Protein AF-A0A7X9B8W3-F1 (afdb_monomer_lite)

pLDDT: mean 87.91, std 21.56, range [27.34, 98.88]

Foldseek 3Di:
DDDDDDDDDDDDDDDDDDDDDDDDDPPPPPPPPPPPQAFDQPQFFQLNGHDDPPQKDWDDDDPLDLLVLLRGFGWDGWPDFWAFLCRDTDDPPQWFGTFTPDDQHNDLFAAFVLVLLVSVLVSCLVVVVQQPNWFAFPLRDILRSVLLQCQWDWDDDPSDIDIDRDGHGDSDPVSVVVSSRVCRVGHDLQRVVVVDDDDDPLRDDFSDWDWDDDVPIHIKGWRTWIAGPVRDIDTWIWGGHPRHMTIGTTND

Structure (mmCIF, N/CA/C/O backbone):
data_AF-A0A7X9B8W3-F1
#
_entry.id   AF-A0A7X9B8W3-F1
#
loop_
_atom_site.group_PDB
_atom_site.id
_atom_site.type_symbol
_atom_site.label_atom_id
_atom_site.label_alt_id
_atom_site.label_comp_id
_atom_site.label_asym_id
_atom_site.label_entity_id
_atom_site.label_seq_id
_atom_site.pdbx_PDB_ins_code
_atom_site.Cartn_x
_atom_site.Cartn_y
_atom_site.Cartn_z
_atom_site.occupancy
_atom_site.B_iso_or_equiv
_atom_site.auth_seq_id
_atom_site.auth_comp_id
_atom_site.auth_asym_id
_atom_site.auth_atom_id
_atom_site.pdbx_PDB_model_num
ATOM 1 N N . MET A 1 1 ? 61.630 4.128 53.583 1.00 35.31 1 MET A N 1
ATOM 2 C CA . MET A 1 1 ? 61.091 5.385 54.153 1.00 35.31 1 MET A CA 1
ATOM 3 C C . MET A 1 1 ? 59.872 5.743 53.314 1.00 35.31 1 MET A C 1
ATOM 5 O O . MET A 1 1 ? 60.067 6.140 52.179 1.00 35.31 1 MET A O 1
ATOM 9 N N . ILE A 1 2 ? 58.651 5.297 53.651 1.00 35.09 2 ILE A N 1
ATOM 10 C CA . ILE A 1 2 ? 57.714 5.884 54.648 1.00 35.09 2 ILE A CA 1
ATOM 11 C C . ILE A 1 2 ? 57.688 7.418 54.437 1.00 35.09 2 ILE A C 1
ATOM 13 O O . ILE A 1 2 ? 58.737 8.039 54.541 1.00 35.09 2 ILE A O 1
ATOM 17 N N . ILE A 1 3 ? 56.590 8.089 54.076 1.00 36.53 3 ILE A N 1
ATOM 18 C CA . ILE A 1 3 ? 55.354 8.253 54.855 1.00 36.53 3 ILE A CA 1
ATOM 19 C C . ILE A 1 3 ? 54.238 8.812 53.948 1.00 36.53 3 ILE A C 1
ATOM 21 O O . ILE A 1 3 ? 54.419 9.833 53.290 1.00 36.53 3 ILE A O 1
ATOM 25 N N . SER A 1 4 ? 53.070 8.162 53.980 1.00 36.03 4 SER A N 1
ATOM 26 C CA . SER A 1 4 ? 51.756 8.756 53.704 1.00 36.03 4 SER A CA 1
ATOM 27 C C . SER A 1 4 ? 51.362 9.704 54.834 1.00 36.03 4 SER A C 1
ATOM 29 O O . SER A 1 4 ? 51.400 9.260 55.976 1.00 36.03 4 SER A O 1
ATOM 31 N N . ILE A 1 5 ? 50.869 10.915 54.554 1.00 40.78 5 ILE A N 1
ATOM 32 C CA . ILE A 1 5 ? 49.957 11.624 55.471 1.00 40.78 5 ILE A CA 1
ATOM 33 C C . ILE A 1 5 ? 48.813 12.248 54.664 1.00 40.78 5 ILE A C 1
ATOM 35 O O . ILE A 1 5 ? 49.003 13.111 53.812 1.00 40.78 5 ILE A O 1
ATOM 39 N N . LEU A 1 6 ? 47.621 11.752 54.982 1.00 37.34 6 LEU A N 1
ATOM 40 C CA . LEU A 1 6 ? 46.296 12.266 54.679 1.00 37.34 6 LEU A CA 1
ATOM 41 C C . LEU A 1 6 ? 45.942 13.313 55.747 1.00 37.34 6 LEU A C 1
ATOM 43 O O . LEU A 1 6 ? 46.097 13.020 56.931 1.00 37.34 6 LEU A O 1
ATOM 47 N N . VAL A 1 7 ? 45.408 14.475 55.367 1.00 38.88 7 VAL A N 1
ATOM 48 C CA . VAL A 1 7 ? 44.641 15.333 56.288 1.00 38.88 7 VAL A CA 1
ATOM 49 C C . VAL A 1 7 ? 43.420 15.878 55.550 1.00 38.88 7 VAL A C 1
ATOM 51 O O . VAL A 1 7 ? 43.536 16.722 54.666 1.00 38.88 7 VAL A O 1
ATOM 54 N N . LEU A 1 8 ? 42.246 15.366 55.930 1.00 34.00 8 LEU A N 1
ATOM 55 C CA . LEU A 1 8 ? 40.954 16.011 55.715 1.00 34.00 8 LEU A CA 1
ATOM 56 C C . LEU A 1 8 ? 40.778 17.132 56.744 1.00 34.00 8 LEU A C 1
ATOM 58 O O . LEU A 1 8 ? 41.064 16.937 57.924 1.00 34.00 8 LEU A O 1
ATOM 62 N N . ILE A 1 9 ? 40.199 18.253 56.315 1.00 45.19 9 ILE A N 1
ATOM 63 C CA . ILE A 1 9 ? 39.568 19.223 57.211 1.00 45.19 9 ILE A CA 1
ATOM 64 C C . ILE A 1 9 ? 38.139 19.434 56.712 1.00 45.19 9 ILE A C 1
ATOM 66 O O . ILE A 1 9 ? 37.909 19.962 55.628 1.00 45.19 9 ILE A O 1
ATOM 70 N N . THR A 1 10 ? 37.178 18.978 57.505 1.00 39.41 10 THR A N 1
ATOM 71 C CA . THR A 1 10 ? 35.749 19.277 57.383 1.00 39.41 10 THR A CA 1
ATOM 72 C C . THR A 1 10 ? 35.407 20.498 58.231 1.00 39.41 10 THR A C 1
ATOM 74 O O . THR A 1 10 ? 35.800 20.533 59.395 1.00 39.41 10 THR A O 1
ATOM 77 N N . ALA A 1 11 ? 34.589 21.424 57.721 1.00 32.03 11 ALA A N 1
ATOM 78 C CA . ALA A 1 11 ? 33.692 22.227 58.558 1.00 32.03 11 ALA A CA 1
ATOM 79 C C . ALA A 1 11 ? 32.537 22.828 57.735 1.00 32.03 11 ALA A C 1
ATOM 81 O O . ALA A 1 11 ? 32.748 23.535 56.753 1.00 32.03 11 ALA A O 1
ATOM 82 N N . CYS A 1 12 ? 31.312 22.533 58.175 1.00 39.03 12 CYS A N 1
ATOM 83 C CA . CYS A 1 12 ? 30.042 23.081 57.704 1.00 39.03 12 CYS A CA 1
ATOM 84 C C . CYS A 1 12 ? 29.874 24.568 58.050 1.00 39.03 12 CYS A C 1
ATOM 86 O O . CYS A 1 12 ? 30.340 25.005 59.101 1.00 39.03 12 CYS A O 1
ATOM 88 N N . ASN A 1 13 ? 29.011 25.280 57.311 1.00 35.03 13 ASN A N 1
ATOM 89 C CA . ASN A 1 13 ? 28.043 26.139 57.995 1.00 35.03 13 ASN A CA 1
ATOM 90 C C . ASN A 1 13 ? 26.708 26.312 57.253 1.00 35.03 13 ASN A C 1
ATOM 92 O O . ASN A 1 13 ? 26.646 26.465 56.038 1.00 35.03 13 ASN A O 1
ATOM 96 N N . LYS A 1 14 ? 25.647 26.266 58.061 1.00 38.69 14 LYS A N 1
ATOM 97 C CA . LYS A 1 14 ? 24.213 26.416 57.773 1.00 38.69 14 LYS A CA 1
ATOM 98 C C . LYS A 1 14 ? 23.860 27.901 57.601 1.00 38.69 14 LYS A C 1
ATOM 100 O O . LYS A 1 14 ? 24.372 28.710 58.371 1.00 38.69 14 LYS A O 1
ATOM 105 N N . LYS A 1 15 ? 22.854 28.227 56.778 1.00 31.62 15 LYS A N 1
ATOM 106 C CA . LYS A 1 15 ? 21.744 29.108 57.201 1.00 31.62 15 LYS A CA 1
ATOM 107 C C . LYS A 1 15 ? 20.519 29.020 56.282 1.00 31.62 15 LYS A C 1
ATOM 109 O O . LYS A 1 15 ? 20.618 28.979 55.065 1.00 31.62 15 LYS A O 1
ATOM 114 N N . THR A 1 16 ? 19.393 28.958 56.976 1.00 29.58 16 THR A N 1
ATOM 115 C CA . THR A 1 16 ? 17.991 28.749 56.610 1.00 29.58 16 THR A CA 1
ATOM 116 C C . THR A 1 16 ? 17.303 30.052 56.183 1.00 29.58 16 THR A C 1
ATOM 118 O O . THR A 1 16 ? 17.621 31.091 56.759 1.00 29.58 16 THR A O 1
ATOM 121 N N . SER A 1 17 ? 16.328 30.000 55.267 1.00 27.61 17 SER A N 1
ATOM 122 C CA . SER A 1 17 ? 14.943 30.541 55.393 1.00 27.61 17 SER A CA 1
ATOM 123 C C . SER A 1 17 ? 14.262 30.553 54.010 1.00 27.61 17 SER A C 1
ATOM 125 O O . SER A 1 17 ? 14.832 31.075 53.063 1.00 27.61 17 SER A O 1
ATOM 127 N N . THR A 1 18 ? 13.261 29.705 53.753 1.00 27.34 18 THR A N 1
ATOM 128 C CA . THR A 1 18 ? 11.807 29.799 54.041 1.00 27.34 18 THR A CA 1
ATOM 129 C C . THR A 1 18 ? 11.019 30.460 52.897 1.00 27.34 18 THR A C 1
ATOM 131 O O . THR A 1 18 ? 11.059 31.669 52.727 1.00 27.34 18 THR A O 1
ATOM 134 N N . GLU A 1 19 ? 10.333 29.585 52.153 1.00 29.19 19 GLU A N 1
ATOM 135 C CA . GLU A 1 19 ? 8.985 29.667 51.555 1.00 29.19 19 GLU A CA 1
ATOM 136 C C . GLU A 1 19 ? 8.499 30.939 50.841 1.00 29.19 19 GLU A C 1
ATOM 138 O O . GLU A 1 19 ? 8.252 31.970 51.459 1.00 29.19 19 GLU A O 1
ATOM 143 N N . VAL A 1 20 ? 8.125 30.755 49.567 1.00 30.22 20 VAL A N 1
ATOM 144 C CA . VAL A 1 20 ? 6.847 31.248 49.032 1.00 30.22 20 VAL A CA 1
ATOM 145 C C . VAL A 1 20 ? 6.205 30.112 48.226 1.00 30.22 20 VAL A C 1
ATOM 147 O O . VAL A 1 20 ? 6.794 29.609 47.272 1.00 30.22 20 VAL A O 1
ATOM 150 N N . ASN A 1 21 ? 5.016 29.700 48.665 1.00 29.25 21 ASN A N 1
ATOM 151 C CA . ASN A 1 21 ? 4.064 28.867 47.933 1.00 29.25 21 ASN A CA 1
ATOM 152 C C . ASN A 1 21 ? 3.517 29.647 46.729 1.00 29.25 21 ASN A C 1
ATOM 154 O O . ASN A 1 21 ? 3.000 30.746 46.919 1.00 29.25 21 ASN A O 1
ATOM 158 N N . ASP A 1 22 ? 3.508 29.034 45.547 1.00 32.59 22 ASP A N 1
ATOM 159 C CA . ASP A 1 22 ? 2.368 29.181 44.644 1.00 32.59 22 ASP A CA 1
ATOM 160 C C . ASP A 1 22 ? 2.047 27.824 44.016 1.00 32.59 22 ASP A C 1
ATOM 162 O O . ASP A 1 22 ? 2.883 27.144 43.419 1.00 32.59 22 ASP A O 1
ATOM 166 N N . SER A 1 23 ? 0.822 27.409 44.278 1.00 32.25 23 SER A N 1
ATOM 167 C CA . SER A 1 23 ? 0.218 26.133 43.962 1.00 32.25 23 SER A CA 1
ATOM 168 C C . SER A 1 23 ? -0.591 26.276 42.683 1.00 32.25 23 SER A C 1
ATOM 170 O O . SER A 1 23 ? -1.603 26.971 42.697 1.00 32.25 23 SER A O 1
ATOM 172 N N . GLN A 1 24 ? -0.233 25.542 41.630 1.00 33.09 24 GLN A N 1
ATOM 173 C CA . GLN A 1 24 ? -1.216 25.075 40.652 1.00 33.09 24 GLN A CA 1
ATOM 174 C C . GLN A 1 24 ? -0.897 23.640 40.232 1.00 33.09 24 GLN A C 1
ATOM 176 O O . GLN A 1 24 ? -0.058 23.373 39.372 1.00 33.09 24 GLN A O 1
ATOM 181 N N . ASP A 1 25 ? -1.618 22.724 40.878 1.00 32.59 25 ASP A N 1
ATOM 182 C CA . ASP A 1 25 ? -1.834 21.344 40.470 1.00 32.59 25 ASP A CA 1
ATOM 183 C C . ASP A 1 25 ? -2.326 21.284 39.015 1.00 32.59 25 ASP A C 1
ATOM 185 O O . ASP A 1 25 ? -3.503 21.511 38.727 1.00 32.59 25 ASP A O 1
ATOM 189 N N . LYS A 1 26 ? -1.455 20.893 38.080 1.00 32.38 26 LYS A N 1
ATOM 190 C CA . LYS A 1 26 ? -1.912 20.242 36.847 1.00 32.38 26 LYS A CA 1
ATOM 191 C C . LYS A 1 26 ? -2.125 18.769 37.154 1.00 32.38 26 LYS A C 1
ATOM 193 O O . LYS A 1 26 ? -1.250 17.932 36.948 1.00 32.38 26 LYS A O 1
ATOM 198 N N . LYS A 1 27 ? -3.318 18.473 37.665 1.00 27.34 27 LYS A N 1
ATOM 199 C CA . LYS A 1 27 ? -3.853 17.118 37.743 1.00 27.34 27 LYS A CA 1
ATOM 200 C C . LYS A 1 27 ? -4.006 16.616 36.303 1.00 27.34 27 LYS A C 1
ATOM 202 O O . LYS A 1 27 ? -4.951 16.983 35.610 1.00 27.34 27 LYS A O 1
ATOM 207 N N . LEU A 1 28 ? -3.026 15.848 35.832 1.00 29.31 28 LEU A N 1
ATOM 208 C CA . LEU A 1 28 ? -3.170 15.013 34.645 1.00 29.31 28 LEU A CA 1
ATOM 209 C C . LEU A 1 28 ? -4.324 14.059 34.944 1.00 29.31 28 LEU A C 1
ATOM 211 O O . LEU A 1 28 ? -4.196 13.156 35.768 1.00 29.31 28 LEU A O 1
ATOM 215 N N . VAL A 1 29 ? -5.481 14.331 34.348 1.00 28.64 29 VAL A N 1
ATOM 216 C CA . VAL A 1 29 ? -6.590 13.387 34.331 1.00 28.64 29 VAL A CA 1
ATOM 217 C C . VAL A 1 29 ? -6.133 12.261 33.416 1.00 28.64 29 VAL A C 1
ATOM 219 O O . VAL A 1 29 ? -6.188 12.380 32.196 1.00 28.64 29 VAL A O 1
ATOM 222 N N . GLY A 1 30 ? -5.581 11.210 34.019 1.00 33.03 30 GLY A N 1
ATOM 223 C CA . GLY A 1 30 ? -5.483 9.920 33.361 1.00 33.03 30 GLY A CA 1
ATOM 224 C C . GLY A 1 30 ? -6.906 9.492 33.046 1.00 33.03 30 GLY A C 1
ATOM 225 O O . GLY A 1 30 ? -7.708 9.301 33.958 1.00 33.03 30 GLY A O 1
ATOM 226 N N . ILE A 1 31 ? -7.238 9.440 31.762 1.00 34.34 31 ILE A N 1
ATOM 227 C CA . ILE A 1 31 ? -8.445 8.765 31.314 1.00 34.34 31 ILE A CA 1
ATOM 228 C C . ILE A 1 31 ? -8.143 7.280 31.514 1.00 34.34 31 ILE A C 1
ATOM 230 O O . ILE A 1 31 ? -7.351 6.698 30.776 1.00 34.34 31 ILE A O 1
ATOM 234 N N . GLU A 1 32 ? -8.697 6.697 32.575 1.00 35.91 32 GLU A N 1
ATOM 235 C CA . GLU A 1 32 ? -8.770 5.248 32.730 1.00 35.91 32 GLU A CA 1
ATOM 236 C C . GLU A 1 32 ? -9.690 4.720 31.624 1.00 35.91 32 GLU A C 1
ATOM 238 O O . GLU A 1 32 ? -10.913 4.773 31.740 1.00 35.91 32 GLU A O 1
ATOM 243 N N . VAL A 1 33 ? -9.104 4.252 30.523 1.00 45.06 33 VAL A N 1
ATOM 244 C CA . VAL A 1 33 ? -9.804 3.398 29.561 1.00 45.06 33 VAL A CA 1
ATOM 245 C C . VAL A 1 33 ? -9.416 1.963 29.893 1.00 45.06 33 VAL A C 1
ATOM 247 O O . VAL A 1 33 ? -8.457 1.430 29.350 1.00 45.06 33 VAL A O 1
ATOM 250 N N . GLU A 1 34 ? -10.136 1.337 30.818 1.00 50.00 34 GLU A N 1
ATOM 251 C CA . GLU A 1 34 ? -10.119 -0.122 30.960 1.00 50.00 34 GLU A CA 1
ATOM 252 C C . GLU A 1 34 ? -11.517 -0.675 30.665 1.00 50.00 34 GLU A C 1
ATOM 254 O O . GLU A 1 34 ? -12.260 -1.097 31.548 1.00 50.00 34 GLU A O 1
ATOM 259 N N . GLU A 1 35 ? -11.868 -0.715 29.380 1.00 56.84 35 GLU A N 1
ATOM 260 C CA . GLU A 1 35 ? -12.562 -1.890 28.856 1.00 56.84 35 GLU A CA 1
ATOM 261 C C . GLU A 1 35 ? -11.489 -2.756 28.180 1.00 56.84 35 GLU A C 1
ATOM 263 O O . GLU A 1 35 ? -10.772 -2.282 27.300 1.00 56.84 35 GLU A O 1
ATOM 268 N N . ASN A 1 36 ? -11.331 -4.011 28.619 1.00 68.44 36 ASN A N 1
ATOM 269 C CA . ASN A 1 36 ? -10.392 -4.966 28.020 1.00 68.44 36 ASN A CA 1
ATOM 270 C C . ASN A 1 36 ? -10.820 -5.280 26.577 1.00 68.44 36 ASN A C 1
ATOM 272 O O . ASN A 1 36 ? -11.546 -6.247 26.326 1.00 68.44 36 ASN A O 1
ATOM 276 N N . TYR A 1 37 ? -10.385 -4.454 25.626 1.00 83.06 37 TYR A N 1
ATOM 277 C CA . TYR A 1 37 ? -10.543 -4.720 24.205 1.00 83.06 37 TYR A CA 1
ATOM 278 C C . TYR A 1 37 ? -9.889 -6.063 23.872 1.00 83.06 37 TYR A C 1
ATOM 280 O O . TYR A 1 37 ? -8.707 -6.278 24.140 1.00 83.06 37 TYR A O 1
ATOM 288 N N . THR A 1 38 ? -10.674 -6.988 23.323 1.00 89.81 38 THR A N 1
ATOM 289 C CA . THR A 1 38 ? -10.214 -8.341 22.998 1.00 89.81 38 THR A CA 1
ATOM 290 C C . THR A 1 38 ? -10.307 -8.553 21.495 1.00 89.81 38 THR A C 1
ATOM 292 O O . THR A 1 38 ? -11.382 -8.419 20.911 1.00 89.81 38 THR A O 1
ATOM 295 N N . VAL A 1 39 ? -9.184 -8.910 20.874 1.00 95.06 39 VAL A N 1
ATOM 296 C CA . VAL A 1 39 ? -9.131 -9.293 19.458 1.00 95.06 39 VAL A CA 1
ATOM 297 C C . VAL A 1 39 ? -9.673 -10.708 19.247 1.00 95.06 39 VAL A C 1
ATOM 299 O O . VAL A 1 39 ? -9.546 -11.583 20.104 1.00 95.06 39 VAL A O 1
ATOM 302 N N . ASN A 1 40 ? -10.242 -10.961 18.072 1.00 97.25 40 ASN A N 1
ATOM 303 C CA . ASN A 1 40 ? -10.630 -12.296 17.636 1.00 97.25 40 ASN A CA 1
ATOM 304 C C . ASN A 1 40 ? -9.407 -13.033 17.069 1.00 97.25 40 ASN A C 1
ATOM 306 O O . ASN A 1 40 ? -9.049 -12.862 15.902 1.00 97.25 40 ASN A O 1
ATOM 310 N N . VAL A 1 41 ? -8.770 -13.871 17.888 1.00 97.00 41 VAL A N 1
ATOM 311 C CA . VAL A 1 41 ? -7.517 -14.561 17.529 1.00 97.00 41 VAL A CA 1
ATOM 312 C C . VAL A 1 41 ? -7.642 -15.545 16.352 1.00 97.00 41 VAL A C 1
ATOM 314 O O . VAL A 1 41 ? -6.625 -15.912 15.756 1.00 97.00 41 VAL A O 1
ATOM 317 N N . ASP A 1 42 ? -8.863 -15.904 15.959 1.00 97.50 42 ASP A N 1
ATOM 318 C CA . ASP A 1 42 ? -9.135 -16.784 14.820 1.00 97.50 42 ASP A CA 1
ATOM 319 C C . ASP A 1 42 ? -9.462 -16.010 13.526 1.00 97.50 42 ASP A C 1
ATOM 321 O O . ASP A 1 42 ? -9.486 -16.598 12.447 1.00 97.50 42 ASP A O 1
ATOM 325 N N . GLY A 1 43 ? -9.686 -14.690 13.593 1.00 97.69 43 GLY A N 1
ATOM 326 C CA . GLY A 1 43 ? -10.122 -13.875 12.449 1.00 97.69 43 GLY A CA 1
ATOM 327 C C . GLY A 1 43 ? -9.037 -13.668 11.390 1.00 97.69 43 GLY A C 1
ATOM 328 O O . GLY A 1 43 ? -8.031 -13.018 11.639 1.00 97.69 43 GLY A O 1
ATOM 329 N N . THR A 1 44 ? -9.197 -14.184 10.182 1.00 97.88 44 THR A N 1
ATOM 330 C CA . THR A 1 44 ? -8.108 -14.233 9.185 1.00 97.88 44 THR A CA 1
ATOM 331 C C . THR A 1 44 ? -7.928 -12.952 8.375 1.00 97.88 44 THR A C 1
ATOM 333 O O . THR A 1 44 ? -6.949 -12.822 7.642 1.00 97.88 44 THR A O 1
ATOM 336 N N . THR A 1 45 ? -8.838 -11.991 8.520 1.00 98.62 45 THR A N 1
ATOM 337 C CA . THR A 1 45 ? -8.754 -10.659 7.911 1.00 98.62 45 THR A CA 1
ATOM 338 C C . THR A 1 45 ? -8.729 -9.561 8.970 1.00 98.62 45 THR A C 1
ATOM 340 O O . THR A 1 45 ? -9.085 -9.802 10.124 1.00 98.62 45 THR A O 1
ATOM 343 N N . ILE A 1 46 ? -8.354 -8.336 8.589 1.00 98.62 46 ILE A N 1
ATOM 344 C CA . ILE A 1 46 ? -8.398 -7.167 9.490 1.00 98.62 46 ILE A CA 1
ATOM 345 C C . ILE A 1 46 ? -9.801 -7.000 10.094 1.00 98.62 46 ILE A C 1
ATOM 347 O O . ILE A 1 46 ? -9.949 -6.894 11.312 1.00 98.62 46 ILE A O 1
ATOM 351 N N . GLY A 1 47 ? -10.838 -7.048 9.258 1.00 98.06 47 GLY A N 1
ATOM 352 C CA . GLY A 1 47 ? -12.222 -6.899 9.690 1.00 98.06 47 GLY A CA 1
ATOM 353 C C . GLY A 1 47 ? -12.675 -7.977 10.681 1.00 98.06 47 GLY A C 1
ATOM 354 O O . GLY A 1 47 ? -13.418 -7.676 11.615 1.00 98.06 47 GLY A O 1
ATOM 355 N N . GLU A 1 48 ? -12.234 -9.221 10.503 1.00 98.06 48 GLU A N 1
ATOM 356 C CA . GLU A 1 48 ? -12.575 -10.331 11.402 1.00 98.06 48 GLU A CA 1
ATOM 357 C C . GLU A 1 48 ? -11.781 -10.299 12.711 1.00 98.06 48 GLU A C 1
ATOM 359 O O . GLU A 1 48 ? -12.326 -10.649 13.759 1.00 98.06 48 GLU A O 1
ATOM 364 N N . ARG A 1 49 ? -10.498 -9.920 12.639 1.00 98.38 49 ARG A N 1
ATOM 365 C CA . ARG A 1 49 ? -9.531 -9.902 13.747 1.00 98.38 49 ARG A CA 1
ATOM 366 C C . ARG A 1 49 ? -9.868 -8.849 14.791 1.00 98.38 49 ARG A C 1
ATOM 368 O O . ARG A 1 49 ? -9.766 -9.113 15.988 1.00 98.38 49 ARG A O 1
ATOM 375 N N . TYR A 1 50 ? -10.263 -7.670 14.329 1.00 97.94 50 TYR A N 1
ATOM 376 C CA . TYR A 1 50 ? -10.505 -6.509 15.171 1.00 97.94 50 TYR A CA 1
ATOM 377 C C . TYR A 1 50 ? -12.008 -6.225 15.225 1.00 97.94 50 TYR A C 1
ATOM 379 O O . TYR A 1 50 ? -12.531 -5.561 14.328 1.00 97.94 50 TYR A O 1
ATOM 387 N N . PRO A 1 51 ? -12.748 -6.728 16.232 1.00 96.44 51 PRO A N 1
ATOM 388 C CA . PRO A 1 51 ? -14.126 -6.297 16.453 1.00 96.44 51 PRO A CA 1
ATOM 389 C C . PRO A 1 51 ? -14.159 -4.809 16.821 1.00 96.44 51 PRO A C 1
ATOM 391 O O . PRO A 1 51 ? -13.154 -4.248 17.262 1.00 96.44 51 PRO A O 1
ATOM 394 N N . THR A 1 52 ? -15.304 -4.150 16.664 1.00 96.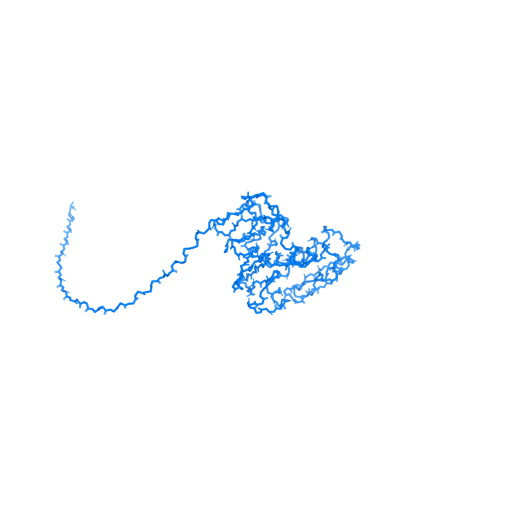25 52 THR A N 1
ATOM 395 C CA . THR A 1 52 ? -15.440 -2.781 17.171 1.00 96.25 52 THR A CA 1
ATOM 396 C C . THR A 1 52 ? -15.540 -2.788 18.698 1.00 96.25 52 THR A C 1
ATOM 398 O O . THR A 1 52 ? -16.127 -3.714 19.267 1.00 96.25 52 THR A O 1
ATOM 401 N N . PRO A 1 53 ? -14.980 -1.778 19.386 1.00 94.19 53 PRO A N 1
ATOM 402 C CA . PRO A 1 53 ? -15.259 -1.559 20.797 1.00 94.19 53 PRO A CA 1
ATOM 403 C C . PRO A 1 53 ? -16.754 -1.348 21.042 1.00 94.19 53 PRO A C 1
ATOM 405 O O . PRO A 1 53 ? -17.531 -1.052 20.127 1.00 94.19 53 PRO A O 1
ATOM 408 N N . LYS A 1 54 ? -17.154 -1.469 22.304 1.00 93.19 54 LYS A N 1
ATOM 409 C CA . LYS A 1 54 ? -18.517 -1.167 22.726 1.00 93.19 54 LYS A CA 1
ATOM 410 C C . LYS A 1 54 ? -18.894 0.266 22.331 1.00 93.19 54 LYS A C 1
ATOM 412 O O . LYS A 1 54 ? -18.055 1.159 22.350 1.00 93.19 54 LYS A O 1
ATOM 417 N N . ASP A 1 55 ? -20.152 0.458 21.945 1.00 94.94 55 ASP A N 1
ATOM 418 C CA . ASP A 1 55 ? -20.732 1.740 21.512 1.00 94.94 55 ASP A CA 1
ATOM 419 C C . ASP A 1 55 ? -20.173 2.311 20.188 1.00 94.94 55 ASP A C 1
ATOM 421 O O . ASP A 1 55 ? -20.643 3.350 19.719 1.00 94.94 55 ASP A O 1
ATOM 425 N N . TYR A 1 56 ? -19.255 1.595 19.524 1.00 97.50 56 TYR A N 1
ATOM 426 C CA . TYR A 1 56 ? -18.782 1.903 18.174 1.00 97.50 56 TYR A CA 1
ATOM 427 C C . TYR A 1 56 ? -19.437 1.005 17.121 1.00 97.50 56 TYR A C 1
ATOM 429 O O . TYR A 1 56 ? -19.474 -0.222 17.243 1.00 97.50 56 TYR A O 1
ATOM 437 N N . ALA A 1 57 ? -19.879 1.624 16.029 1.00 98.00 57 ALA A N 1
ATOM 438 C CA . ALA A 1 57 ? -20.324 0.952 14.818 1.00 98.00 57 ALA A CA 1
ATOM 439 C C . ALA A 1 57 ? -19.250 1.069 13.732 1.00 98.00 57 ALA A C 1
ATOM 441 O O . ALA A 1 57 ? -18.716 2.148 13.473 1.00 98.00 57 ALA A O 1
ATOM 442 N N . ARG A 1 58 ? -18.923 -0.046 13.076 1.00 98.12 58 ARG A N 1
ATOM 443 C CA . ARG A 1 58 ? -17.973 -0.059 11.957 1.00 98.12 58 ARG A CA 1
ATOM 444 C C . ARG A 1 58 ? -18.525 0.786 10.805 1.00 98.12 58 ARG A C 1
ATOM 446 O O . ARG A 1 58 ? -19.692 0.643 10.453 1.00 98.12 58 ARG A O 1
ATOM 453 N N . ILE A 1 59 ? -17.686 1.633 10.205 1.00 97.75 59 ILE A N 1
ATOM 454 C CA . ILE A 1 59 ? -18.095 2.473 9.070 1.00 97.75 59 ILE A CA 1
ATOM 455 C C . ILE A 1 59 ? -18.423 1.579 7.867 1.00 97.75 59 ILE A C 1
ATOM 457 O O . ILE A 1 59 ? -17.653 0.676 7.522 1.00 97.75 59 ILE A O 1
ATOM 461 N N . GLU A 1 60 ? -19.562 1.821 7.221 1.00 97.19 60 GLU A N 1
ATOM 462 C CA . GLU A 1 60 ? -19.943 1.107 6.003 1.00 97.19 60 GLU A CA 1
ATOM 463 C C . GLU A 1 60 ? -18.968 1.421 4.862 1.00 97.19 60 GLU A C 1
ATOM 465 O O . GLU A 1 60 ? -18.549 2.559 4.661 1.00 97.19 60 GLU A O 1
ATOM 470 N N . VAL A 1 61 ? -18.602 0.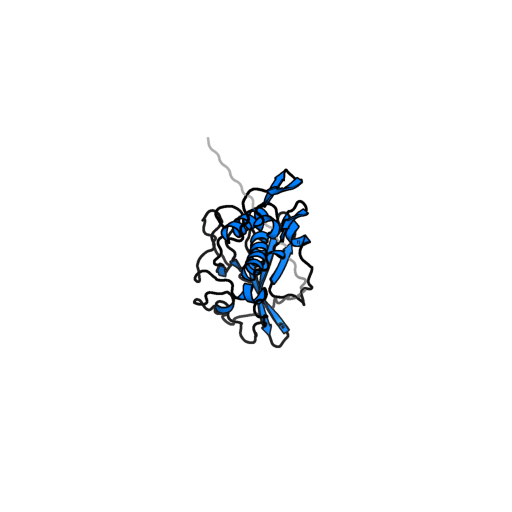387 4.111 1.00 97.31 61 VAL A N 1
ATOM 471 C CA . VAL A 1 61 ? -17.778 0.498 2.905 1.00 97.31 61 VAL A CA 1
ATOM 472 C C . VAL A 1 61 ? -18.578 -0.052 1.740 1.00 97.31 61 VAL A C 1
ATOM 474 O O . VAL A 1 61 ? -19.365 -0.982 1.907 1.00 97.31 61 VAL A O 1
ATOM 477 N N . GLN A 1 62 ? -18.398 0.541 0.566 1.00 97.69 62 GLN A N 1
ATOM 478 C CA . GLN A 1 62 ? -19.056 0.061 -0.643 1.00 97.69 62 GLN A CA 1
ATOM 479 C C . GLN A 1 62 ? -18.425 -1.263 -1.087 1.00 97.69 62 GLN A C 1
ATOM 481 O O . GLN A 1 62 ? -17.211 -1.447 -0.954 1.00 97.69 62 GLN A O 1
ATOM 486 N N . GLU A 1 63 ? -19.243 -2.155 -1.637 1.00 96.25 63 GLU A N 1
ATOM 487 C CA . GLU A 1 63 ? -18.775 -3.395 -2.259 1.00 96.25 63 GLU A CA 1
ATOM 488 C C . GLU A 1 63 ? -17.788 -3.074 -3.392 1.00 96.25 63 GLU A C 1
ATOM 490 O O . GLU A 1 63 ? -17.990 -2.127 -4.157 1.00 96.25 63 GLU A O 1
ATOM 495 N N . ASN A 1 64 ? -16.715 -3.854 -3.491 1.00 96.44 64 ASN A N 1
ATOM 496 C CA . ASN A 1 64 ? -15.600 -3.681 -4.420 1.00 96.44 64 ASN A CA 1
ATOM 497 C C . ASN A 1 64 ? -14.837 -2.355 -4.265 1.00 96.44 64 ASN A C 1
ATOM 499 O O . ASN A 1 64 ? -14.083 -1.979 -5.158 1.00 96.44 64 ASN A O 1
ATOM 503 N N . SER A 1 65 ? -14.999 -1.634 -3.151 1.00 98.50 65 SER A N 1
ATOM 504 C CA . SER A 1 65 ? -14.224 -0.418 -2.886 1.00 98.50 65 SER A CA 1
ATOM 505 C C . SER A 1 65 ? -12.834 -0.723 -2.332 1.00 98.50 65 SER A C 1
ATOM 507 O O . SER A 1 65 ? -12.583 -1.772 -1.734 1.00 98.50 65 SER A O 1
ATOM 509 N N . PHE A 1 66 ? -11.932 0.256 -2.429 1.00 98.62 66 PHE A N 1
ATOM 510 C CA . PHE A 1 66 ? -10.618 0.153 -1.792 1.00 98.62 66 PHE A CA 1
ATOM 511 C C . PHE A 1 66 ? -10.725 -0.016 -0.267 1.00 98.62 66 PHE A C 1
ATOM 513 O O . PHE A 1 66 ? -9.938 -0.746 0.328 1.00 98.62 66 PHE A O 1
ATOM 520 N N . GLY A 1 67 ? -11.731 0.598 0.368 1.00 98.69 67 GLY A N 1
ATOM 521 C CA . GLY A 1 67 ? -11.971 0.440 1.802 1.00 98.69 67 GLY A CA 1
ATOM 522 C C . GLY A 1 67 ? -12.378 -0.983 2.188 1.00 98.69 67 GLY A C 1
ATOM 523 O O . GLY A 1 67 ? -11.884 -1.513 3.182 1.00 98.69 67 GLY A O 1
ATOM 524 N N . GLU A 1 68 ? -13.222 -1.631 1.381 1.00 98.62 68 GLU A N 1
ATOM 525 C CA . GLU A 1 68 ? -13.555 -3.048 1.563 1.00 98.62 68 GLU A CA 1
ATOM 526 C C . GLU A 1 68 ? -12.330 -3.944 1.355 1.00 98.62 68 GLU A C 1
ATOM 528 O O . GLU A 1 68 ? -12.068 -4.829 2.170 1.00 98.62 68 GLU A O 1
ATOM 533 N N . PHE A 1 69 ? -11.547 -3.686 0.304 1.00 98.81 69 PHE A N 1
ATOM 534 C CA . PHE A 1 69 ? -10.311 -4.417 0.037 1.00 98.81 69 PHE A CA 1
ATOM 535 C C . PHE A 1 69 ? -9.331 -4.334 1.213 1.00 98.81 69 PHE A C 1
ATOM 537 O O . PHE A 1 69 ? -8.788 -5.357 1.630 1.00 98.81 69 PHE A O 1
ATOM 544 N N . LEU A 1 70 ? -9.122 -3.137 1.774 1.00 98.88 70 LEU A N 1
ATOM 545 C CA . LEU A 1 70 ? -8.238 -2.935 2.921 1.00 98.88 70 LEU A CA 1
ATOM 546 C C . LEU A 1 70 ? -8.749 -3.669 4.162 1.00 98.88 70 LEU A C 1
ATOM 548 O O . LEU A 1 70 ? -8.006 -4.441 4.760 1.00 98.88 70 LEU A O 1
ATOM 552 N N . ARG A 1 71 ? -10.032 -3.520 4.500 1.00 98.69 71 ARG A N 1
ATOM 553 C CA . ARG A 1 71 ? -10.651 -4.224 5.633 1.00 98.69 71 ARG A CA 1
ATOM 554 C C . ARG A 1 71 ? -10.544 -5.748 5.514 1.00 98.69 71 ARG A C 1
ATOM 556 O O . ARG A 1 71 ? -10.471 -6.438 6.528 1.00 98.69 71 ARG A O 1
ATOM 563 N N . ASN A 1 72 ? -10.519 -6.276 4.295 1.00 98.50 72 ASN A N 1
ATOM 564 C CA . ASN A 1 72 ? -10.442 -7.710 4.030 1.00 98.50 72 ASN A CA 1
ATOM 565 C C . ASN A 1 72 ? -9.020 -8.223 3.752 1.00 98.50 72 ASN A C 1
ATOM 567 O O . ASN A 1 72 ? -8.867 -9.382 3.361 1.00 98.50 72 ASN A O 1
ATOM 571 N N . GLN A 1 73 ? -7.974 -7.415 3.974 1.00 98.62 73 GLN A N 1
ATOM 572 C CA . GLN A 1 73 ? -6.600 -7.908 3.860 1.00 98.62 73 GLN A CA 1
ATOM 573 C C . GLN A 1 73 ? -6.365 -9.079 4.807 1.00 98.62 73 GLN A C 1
ATOM 575 O O . GLN A 1 73 ? -6.730 -9.029 5.986 1.00 98.62 73 GLN A O 1
ATOM 580 N N . ARG A 1 74 ? -5.736 -10.126 4.269 1.00 98.44 74 ARG A N 1
ATOM 581 C CA . ARG A 1 74 ? -5.384 -11.319 5.030 1.00 98.44 74 ARG A CA 1
ATOM 582 C C . ARG A 1 74 ? -4.289 -11.004 6.032 1.00 98.44 74 ARG A C 1
ATOM 584 O O . ARG A 1 74 ? -3.333 -10.286 5.735 1.00 98.44 74 ARG A O 1
ATOM 591 N N . LEU A 1 75 ? -4.433 -11.582 7.210 1.00 98.69 75 LEU A N 1
ATOM 592 C CA . LEU A 1 75 ? -3.453 -11.543 8.275 1.00 98.69 75 LEU A CA 1
ATOM 593 C C . LEU A 1 75 ? -2.834 -12.925 8.439 1.00 98.69 75 LEU A C 1
ATOM 595 O O . LEU A 1 75 ? -3.490 -13.952 8.249 1.00 98.69 75 LEU A O 1
ATOM 599 N N . LYS A 1 76 ? -1.572 -12.939 8.856 1.00 98.38 76 LYS A N 1
ATOM 600 C CA . LYS A 1 76 ? -0.941 -14.142 9.390 1.00 98.38 76 LYS A CA 1
ATOM 601 C C . LYS A 1 76 ? -1.674 -14.617 10.656 1.00 98.38 76 LYS A C 1
ATOM 603 O O . LYS A 1 76 ? -2.369 -13.818 11.296 1.00 98.38 76 LYS A O 1
ATOM 608 N N . PRO A 1 77 ? -1.517 -15.895 11.053 1.00 97.94 77 PRO A N 1
ATOM 609 C CA . PRO A 1 77 ? -1.987 -16.377 12.348 1.00 97.94 77 PRO A CA 1
ATOM 610 C C . PRO A 1 77 ? -1.585 -15.445 13.500 1.00 97.94 77 PRO A C 1
ATOM 612 O O . PRO A 1 77 ? -0.508 -14.843 13.485 1.00 97.94 77 PRO A O 1
ATOM 615 N N . TYR A 1 78 ? -2.456 -15.321 14.508 1.00 97.50 78 TYR A N 1
ATOM 616 C CA . TYR A 1 78 ? -2.218 -14.386 15.608 1.00 97.50 78 TYR A CA 1
ATOM 617 C C . TYR A 1 78 ? -0.882 -14.637 16.301 1.00 97.50 78 TYR A C 1
ATOM 619 O O . TYR A 1 78 ? -0.537 -15.783 16.590 1.00 97.50 78 TYR A O 1
ATOM 627 N N . GLY A 1 79 ? -0.177 -13.563 16.648 1.00 94.69 79 GLY A N 1
ATOM 628 C CA . GLY A 1 79 ? 1.091 -13.648 17.368 1.00 94.69 79 GLY A CA 1
ATOM 629 C C . GLY A 1 79 ? 2.287 -14.051 16.502 1.00 94.69 79 GLY A C 1
ATOM 630 O O . GLY A 1 79 ? 3.407 -14.092 17.019 1.00 94.69 79 GLY A O 1
ATOM 631 N N . GLU A 1 80 ? 2.099 -14.311 15.203 1.00 96.38 80 GLU A N 1
ATOM 632 C CA . GLU A 1 80 ? 3.228 -14.402 14.284 1.00 96.38 80 GLU A CA 1
ATOM 633 C C . GLU A 1 80 ? 3.961 -13.065 14.178 1.00 96.38 80 GLU A C 1
ATOM 635 O O . GLU A 1 80 ? 3.369 -11.984 14.146 1.00 96.38 80 GLU A O 1
ATOM 640 N N . LYS A 1 81 ? 5.290 -13.150 14.109 1.00 96.75 81 LYS A N 1
ATOM 641 C CA . LYS A 1 81 ? 6.143 -11.975 13.986 1.00 96.75 81 LYS A CA 1
ATOM 642 C C . LYS A 1 81 ? 6.282 -11.557 12.531 1.00 96.75 81 LYS A C 1
ATOM 644 O O . LYS A 1 81 ? 6.333 -12.384 11.621 1.00 96.75 81 LYS A O 1
ATOM 649 N N . ALA A 1 82 ? 6.422 -10.254 12.332 1.00 97.19 82 ALA A N 1
ATOM 650 C CA . ALA A 1 82 ? 6.855 -9.700 11.065 1.00 97.19 82 ALA A CA 1
ATOM 651 C C . ALA A 1 82 ? 8.312 -10.091 10.806 1.00 97.19 82 ALA A C 1
ATOM 653 O O . ALA A 1 82 ? 9.125 -10.165 11.731 1.00 97.19 82 ALA A O 1
ATOM 654 N N . PHE A 1 83 ? 8.646 -10.280 9.537 1.00 97.44 83 PHE A N 1
ATOM 655 C CA . PHE A 1 83 ? 10.019 -10.470 9.090 1.00 97.44 83 PHE A CA 1
ATOM 656 C C . PHE A 1 83 ? 10.515 -9.235 8.338 1.00 97.44 83 PHE A C 1
ATOM 658 O O . PHE A 1 83 ? 9.742 -8.531 7.684 1.00 97.44 83 PHE A O 1
ATOM 665 N N . TYR A 1 84 ? 11.811 -8.967 8.451 1.00 97.69 84 TYR A N 1
ATOM 666 C CA . TYR A 1 84 ? 12.516 -8.094 7.519 1.00 97.69 84 TYR A CA 1
ATOM 667 C C . TYR A 1 84 ? 12.728 -8.821 6.187 1.00 97.69 84 TYR A C 1
ATOM 669 O O . TYR A 1 84 ? 12.671 -10.051 6.133 1.00 97.69 84 TYR A O 1
ATOM 677 N N . TYR A 1 85 ? 13.027 -8.069 5.128 1.00 96.50 85 TYR A N 1
ATOM 678 C CA . TYR A 1 85 ? 13.326 -8.632 3.805 1.00 96.50 85 TYR A CA 1
ATOM 679 C C . TYR A 1 85 ? 14.478 -9.656 3.810 1.00 96.50 85 TYR A C 1
ATOM 681 O O . TYR A 1 85 ? 14.547 -10.536 2.960 1.00 96.50 85 TYR A O 1
ATOM 689 N N . ASP A 1 86 ? 15.390 -9.559 4.782 1.00 96.31 86 ASP A N 1
ATOM 690 C CA . ASP A 1 86 ? 16.530 -10.465 4.953 1.00 96.31 86 ASP A CA 1
ATOM 691 C C . ASP A 1 86 ? 16.221 -11.697 5.827 1.00 96.31 86 ASP A C 1
ATOM 693 O O . ASP A 1 86 ? 17.126 -12.440 6.214 1.00 96.31 86 ASP A O 1
ATOM 697 N N . GLY A 1 87 ? 14.946 -11.913 6.161 1.00 95.38 87 GLY A N 1
ATOM 698 C CA . GLY A 1 87 ? 14.473 -13.062 6.929 1.00 95.38 87 GLY A CA 1
ATOM 699 C C . GLY A 1 87 ? 14.694 -12.958 8.438 1.00 95.38 87 GLY A C 1
ATOM 700 O O . GLY A 1 87 ? 14.319 -13.874 9.170 1.00 95.38 87 GLY A O 1
ATOM 701 N N . ARG A 1 88 ? 15.271 -11.862 8.950 1.00 96.88 88 ARG A N 1
ATOM 702 C CA . ARG A 1 88 ? 15.334 -11.638 10.400 1.00 96.88 88 ARG A CA 1
ATOM 703 C C . ARG A 1 88 ? 13.937 -11.384 10.958 1.00 96.88 88 ARG A C 1
ATOM 705 O O . ARG A 1 88 ? 13.150 -10.638 10.380 1.00 96.88 88 ARG A O 1
ATOM 712 N N . GLU A 1 89 ? 13.651 -11.942 12.130 1.00 96.56 89 GLU A N 1
ATOM 713 C CA . GLU A 1 89 ? 12.434 -11.613 12.874 1.00 96.56 89 GLU A CA 1
ATOM 714 C C . GLU A 1 89 ? 12.479 -10.168 13.383 1.00 96.56 89 GLU A C 1
ATOM 716 O O . GLU A 1 89 ? 13.462 -9.720 13.985 1.00 96.56 89 GLU A O 1
ATOM 721 N N . LYS A 1 90 ? 11.369 -9.451 13.221 1.00 94.88 90 LYS A N 1
ATOM 722 C CA . LYS A 1 90 ? 11.125 -8.165 13.863 1.00 94.88 90 LYS A CA 1
ATOM 723 C C . LYS A 1 90 ? 10.303 -8.373 15.126 1.00 94.88 90 LYS A C 1
ATOM 725 O O . LYS A 1 90 ? 9.174 -8.851 15.080 1.00 94.88 90 LYS A O 1
ATOM 730 N N . ASN A 1 91 ? 10.834 -7.949 16.268 1.00 90.94 91 ASN A N 1
ATOM 731 C CA . ASN A 1 91 ? 10.078 -7.976 17.517 1.00 90.94 91 ASN A CA 1
ATOM 732 C C . ASN A 1 91 ? 8.900 -6.980 17.474 1.00 90.94 91 ASN A C 1
ATOM 734 O O . ASN A 1 91 ? 9.024 -5.894 16.898 1.00 90.94 91 ASN A O 1
ATOM 738 N N . SER A 1 92 ? 7.771 -7.355 18.076 1.00 87.50 92 SER A N 1
ATOM 739 C CA . SER A 1 92 ? 6.594 -6.504 18.214 1.00 87.50 92 SER A CA 1
ATOM 740 C C . SER A 1 92 ? 6.806 -5.379 19.215 1.00 87.50 92 SER A C 1
ATOM 742 O O . SER A 1 92 ? 6.427 -4.272 18.876 1.00 87.50 92 SER A O 1
ATOM 744 N N . ASN A 1 93 ? 7.451 -5.598 20.373 1.00 87.50 93 ASN A N 1
ATOM 745 C CA . ASN A 1 93 ? 7.812 -4.583 21.391 1.00 87.50 93 ASN A CA 1
ATOM 746 C C . ASN A 1 93 ? 6.830 -3.386 21.532 1.00 87.50 93 ASN A C 1
ATOM 748 O O . ASN A 1 93 ? 7.266 -2.241 21.644 1.00 87.50 93 ASN A O 1
ATOM 752 N N . GLY A 1 94 ? 5.513 -3.629 21.506 1.00 87.88 94 GLY A N 1
ATOM 753 C CA . GLY A 1 94 ? 4.492 -2.573 21.612 1.00 87.88 94 GLY A CA 1
ATOM 754 C C . GLY A 1 94 ? 4.329 -1.672 20.377 1.00 87.88 94 GLY A C 1
ATOM 755 O O . GLY A 1 94 ? 3.732 -0.611 20.480 1.00 87.88 94 GLY A O 1
ATOM 756 N N . VAL A 1 95 ? 4.864 -2.069 19.222 1.00 93.19 95 VAL A N 1
ATOM 757 C CA . VAL A 1 95 ? 4.792 -1.340 17.944 1.00 93.19 95 VAL A CA 1
ATOM 758 C C . VAL A 1 95 ? 3.646 -1.847 17.073 1.00 93.19 95 VAL A C 1
ATOM 760 O O . VAL A 1 95 ? 2.914 -1.050 16.497 1.00 93.19 95 VAL A O 1
ATOM 763 N N . TYR A 1 96 ? 3.506 -3.166 16.945 1.00 96.94 96 TYR A N 1
ATOM 764 C CA . TYR A 1 96 ? 2.489 -3.791 16.102 1.00 96.94 96 TYR A CA 1
ATOM 765 C C . TYR A 1 96 ? 1.860 -4.997 16.788 1.00 96.94 96 TYR A C 1
ATOM 767 O O . TYR A 1 96 ? 2.498 -5.630 17.631 1.00 96.94 96 TYR A O 1
ATOM 775 N N . ASP A 1 97 ? 0.630 -5.309 16.390 1.00 97.00 97 ASP A N 1
ATOM 776 C CA . ASP A 1 97 ? -0.154 -6.425 16.923 1.00 97.00 97 ASP A CA 1
ATOM 777 C C . ASP A 1 97 ? -0.263 -7.587 15.924 1.00 97.00 97 ASP A C 1
ATOM 779 O O . ASP A 1 97 ? 0.032 -8.729 16.267 1.00 97.00 97 ASP A O 1
ATOM 783 N N . SER A 1 98 ? -0.616 -7.295 14.669 1.00 97.75 98 SER A N 1
ATOM 784 C CA . SER A 1 98 ? -0.775 -8.306 13.614 1.00 97.75 98 SER A CA 1
ATOM 785 C C . SER A 1 98 ? 0.065 -7.986 12.379 1.00 97.75 98 SER A C 1
ATOM 787 O O . SER A 1 98 ? 0.523 -6.859 12.181 1.00 97.75 98 SER A O 1
ATOM 789 N N . VAL A 1 99 ? 0.272 -8.991 11.530 1.00 98.38 99 VAL A N 1
ATOM 790 C CA . VAL A 1 99 ? 1.088 -8.901 10.312 1.00 98.38 99 VAL A CA 1
ATOM 791 C C . VAL A 1 99 ? 0.227 -9.287 9.122 1.00 98.38 99 VAL A C 1
ATOM 793 O O . VAL A 1 99 ? -0.453 -10.312 9.168 1.00 98.38 99 VAL A O 1
ATOM 796 N N . LEU A 1 100 ? 0.253 -8.485 8.060 1.00 98.56 100 LEU A N 1
ATOM 797 C CA . LEU A 1 100 ? -0.419 -8.835 6.813 1.00 98.56 100 LEU A CA 1
ATOM 798 C C . LEU A 1 100 ? 0.275 -10.039 6.170 1.00 98.56 100 LEU A C 1
ATOM 800 O O . LEU A 1 100 ? 1.504 -10.147 6.166 1.00 98.56 100 LEU A O 1
ATOM 804 N N . ASP A 1 101 ? -0.526 -10.924 5.589 1.00 97.44 101 ASP A N 1
ATOM 805 C CA . ASP A 1 101 ? -0.048 -12.059 4.807 1.00 97.44 101 ASP A CA 1
ATOM 806 C C . ASP A 1 101 ? 0.292 -11.600 3.381 1.00 97.44 101 ASP A C 1
ATOM 808 O O . ASP A 1 101 ? -0.482 -11.767 2.439 1.00 97.44 101 ASP A O 1
ATOM 812 N N . VAL A 1 102 ? 1.432 -10.916 3.257 1.00 93.25 102 VAL A N 1
ATOM 813 C CA . VAL A 1 102 ? 1.939 -10.356 2.001 1.00 93.25 102 VAL A CA 1
ATOM 814 C C . VAL A 1 102 ? 3.393 -10.763 1.772 1.00 93.25 102 VAL A C 1
ATOM 816 O O . VAL A 1 102 ? 4.226 -10.711 2.686 1.00 93.25 102 VAL A O 1
ATOM 819 N N . ASP A 1 103 ? 3.697 -11.150 0.532 1.00 92.69 103 ASP A N 1
ATOM 820 C CA . ASP A 1 103 ? 5.065 -11.388 0.079 1.00 92.69 103 ASP A CA 1
ATOM 821 C C . ASP A 1 103 ? 5.769 -10.057 -0.227 1.00 92.69 103 ASP A C 1
ATOM 823 O O . ASP A 1 103 ? 5.309 -9.243 -1.042 1.00 92.69 103 ASP A O 1
ATOM 827 N N . ILE A 1 104 ? 6.899 -9.851 0.446 1.00 94.44 104 ILE A N 1
ATOM 828 C CA . ILE A 1 104 ? 7.749 -8.664 0.324 1.00 94.44 104 ILE A CA 1
ATOM 829 C C . ILE A 1 104 ? 9.045 -8.942 -0.454 1.00 94.44 104 ILE A C 1
ATOM 831 O O . ILE A 1 104 ? 9.813 -8.019 -0.706 1.00 94.44 104 ILE A O 1
ATOM 835 N N . GLY A 1 105 ? 9.291 -10.192 -0.858 1.00 93.12 105 GLY A N 1
ATOM 836 C CA . GLY A 1 105 ? 10.529 -10.613 -1.509 1.00 93.12 105 GLY A CA 1
ATOM 837 C C . GLY A 1 105 ? 11.751 -10.635 -0.581 1.00 93.12 105 GLY A C 1
ATOM 838 O O . GLY A 1 105 ? 11.643 -10.580 0.642 1.00 93.12 105 GLY A O 1
ATOM 839 N N . ASP A 1 106 ? 12.933 -10.740 -1.191 1.00 92.81 106 ASP A N 1
ATOM 840 C CA . ASP A 1 106 ? 14.240 -10.896 -0.530 1.00 92.81 106 ASP A CA 1
ATOM 841 C C . ASP A 1 106 ? 15.171 -9.680 -0.714 1.00 92.81 106 ASP A C 1
ATOM 843 O O . ASP A 1 106 ? 16.370 -9.728 -0.421 1.00 92.81 106 ASP A O 1
ATOM 847 N N . ARG A 1 107 ? 14.626 -8.572 -1.222 1.00 93.81 107 ARG A N 1
ATOM 848 C CA . ARG A 1 107 ? 15.338 -7.307 -1.448 1.00 93.81 107 ARG A CA 1
ATOM 849 C C . ARG A 1 107 ? 14.843 -6.262 -0.467 1.00 93.81 107 ARG A C 1
ATOM 851 O O . ARG A 1 107 ? 13.702 -6.333 -0.036 1.00 93.81 107 ARG A O 1
ATOM 858 N N . ASP A 1 108 ? 15.667 -5.254 -0.186 1.00 94.94 108 ASP A N 1
ATOM 859 C CA . ASP A 1 108 ? 15.278 -4.090 0.627 1.00 94.94 108 ASP A CA 1
ATOM 860 C C . ASP A 1 108 ? 14.334 -3.148 -0.156 1.00 94.94 108 ASP A C 1
ATOM 862 O O . ASP A 1 108 ? 14.634 -1.984 -0.404 1.00 94.94 108 ASP A O 1
ATOM 866 N N . LEU A 1 109 ? 13.224 -3.718 -0.625 1.00 90.38 109 LEU A N 1
ATOM 867 C CA . LEU A 1 109 ? 12.066 -3.125 -1.287 1.00 90.38 109 LEU A CA 1
ATOM 868 C C . LEU A 1 109 ? 10.851 -3.512 -0.442 1.00 90.38 109 LEU A C 1
ATOM 870 O O . LEU A 1 109 ? 10.902 -4.546 0.217 1.00 90.38 109 LEU A O 1
ATOM 874 N N . HIS A 1 110 ? 9.766 -2.735 -0.475 1.00 95.25 110 HIS A N 1
ATOM 875 C CA . HIS A 1 110 ? 8.643 -2.842 0.478 1.00 95.25 110 HIS A CA 1
ATOM 876 C C . HIS A 1 110 ? 8.879 -2.036 1.767 1.00 95.25 110 HIS A C 1
ATOM 878 O O . HIS A 1 110 ? 8.612 -2.481 2.884 1.00 95.25 110 HIS A O 1
ATOM 884 N N . GLN A 1 111 ? 9.400 -0.820 1.620 1.00 94.69 111 GLN A N 1
ATOM 885 C CA . GLN A 1 111 ? 9.476 0.186 2.680 1.00 94.69 111 GLN A CA 1
ATOM 886 C C . GLN A 1 111 ? 8.109 0.867 2.914 1.00 94.69 111 GLN A C 1
ATOM 888 O O . GLN A 1 111 ? 7.082 0.446 2.383 1.00 94.69 111 GLN A O 1
ATOM 893 N N . CYS A 1 112 ? 8.064 1.917 3.744 1.00 94.38 112 CYS A N 1
ATOM 894 C CA . CYS A 1 112 ? 6.811 2.555 4.177 1.00 94.38 112 CYS A CA 1
ATOM 895 C C . CYS A 1 112 ? 5.878 2.965 3.017 1.00 94.38 112 CYS A C 1
ATOM 897 O O . CYS A 1 112 ? 4.732 2.522 2.975 1.00 94.38 112 CYS A O 1
ATOM 899 N N . ALA A 1 113 ? 6.368 3.751 2.052 1.00 96.44 113 ALA A N 1
ATOM 900 C CA . ALA A 1 113 ? 5.587 4.165 0.883 1.00 96.44 113 ALA A CA 1
ATOM 901 C C . ALA A 1 113 ? 5.275 2.992 -0.060 1.00 96.44 113 ALA A C 1
ATOM 903 O O . ALA A 1 113 ? 4.183 2.926 -0.621 1.00 96.44 113 ALA A O 1
ATOM 904 N N . ASP A 1 114 ? 6.199 2.041 -0.197 1.00 97.19 114 ASP A N 1
ATOM 905 C CA . ASP A 1 114 ? 6.036 0.872 -1.064 1.00 97.19 114 ASP A CA 1
ATOM 906 C C . ASP A 1 114 ? 4.860 -0.002 -0.638 1.00 97.19 114 ASP A C 1
ATOM 908 O O . ASP A 1 114 ? 4.101 -0.462 -1.486 1.00 97.19 114 ASP A O 1
ATOM 912 N N . ALA A 1 115 ? 4.669 -0.196 0.670 1.00 97.81 115 ALA A N 1
ATOM 913 C CA . ALA A 1 115 ? 3.535 -0.952 1.190 1.00 97.81 115 ALA A CA 1
ATOM 914 C C . ALA A 1 115 ? 2.194 -0.289 0.834 1.00 97.81 115 ALA A C 1
ATOM 916 O O . ALA A 1 115 ? 1.245 -0.980 0.467 1.00 97.81 115 ALA A O 1
ATOM 917 N N . VAL A 1 116 ? 2.123 1.045 0.892 1.00 98.31 116 VAL A N 1
ATOM 918 C CA . VAL A 1 116 ? 0.933 1.817 0.497 1.00 98.31 116 VAL A CA 1
ATOM 919 C C . VAL A 1 116 ? 0.683 1.698 -1.008 1.00 98.31 116 VAL A C 1
ATOM 921 O O . VAL A 1 116 ? -0.433 1.379 -1.422 1.00 98.31 116 VAL A O 1
ATOM 924 N N . MET A 1 117 ? 1.724 1.900 -1.825 1.00 98.62 117 MET A N 1
ATOM 925 C CA . MET A 1 117 ? 1.639 1.767 -3.284 1.00 98.62 117 MET A CA 1
ATOM 926 C C . MET A 1 117 ? 1.218 0.354 -3.689 1.00 98.62 117 MET A C 1
ATOM 928 O O . MET A 1 117 ? 0.346 0.196 -4.541 1.00 98.62 117 MET A O 1
ATOM 932 N N . LEU A 1 118 ? 1.774 -0.675 -3.044 1.00 98.44 118 LEU A N 1
ATOM 933 C CA . LEU A 1 118 ? 1.414 -2.058 -3.317 1.00 98.44 118 LEU A CA 1
ATOM 934 C C . LEU A 1 118 ? -0.038 -2.352 -2.954 1.00 98.44 118 LEU A C 1
ATOM 936 O O . LEU A 1 118 ? -0.736 -2.922 -3.779 1.00 98.44 118 LEU A O 1
ATOM 940 N N . LEU A 1 119 ? -0.521 -1.940 -1.777 1.00 98.62 119 LEU A N 1
ATOM 941 C CA . LEU A 1 119 ? -1.924 -2.147 -1.400 1.00 98.62 119 LEU A CA 1
ATOM 942 C C . LEU A 1 119 ? -2.879 -1.532 -2.430 1.00 98.62 119 LEU A C 1
ATOM 944 O O . LEU A 1 119 ? -3.855 -2.168 -2.829 1.00 98.62 119 LEU A O 1
ATOM 948 N N . ARG A 1 120 ? -2.583 -0.314 -2.903 1.00 98.69 120 ARG A N 1
ATOM 949 C CA . ARG A 1 120 ? -3.381 0.334 -3.950 1.00 98.69 120 ARG A CA 1
ATOM 950 C C . ARG A 1 120 ? -3.296 -0.417 -5.281 1.00 98.69 120 ARG A C 1
ATOM 952 O O . ARG A 1 120 ? -4.321 -0.608 -5.931 1.00 98.69 120 ARG A O 1
ATOM 959 N N . ALA A 1 121 ? -2.100 -0.843 -5.680 1.00 98.56 121 ALA A N 1
ATOM 960 C CA . ALA A 1 121 ? -1.879 -1.553 -6.934 1.00 98.56 121 ALA A CA 1
ATOM 961 C C . ALA A 1 121 ? -2.530 -2.946 -6.943 1.00 98.56 121 ALA A C 1
ATOM 963 O O . ALA A 1 121 ? -3.150 -3.308 -7.934 1.00 98.56 121 ALA A O 1
ATOM 964 N N . GLU A 1 122 ? -2.438 -3.701 -5.845 1.00 98.56 122 GLU A N 1
ATOM 965 C CA . GLU A 1 122 ? -3.071 -5.016 -5.666 1.00 98.56 122 GLU A CA 1
ATOM 966 C C . GLU A 1 122 ? -4.598 -4.904 -5.740 1.00 98.56 122 GLU A C 1
ATOM 968 O O . GLU A 1 122 ? -5.244 -5.698 -6.423 1.00 98.56 122 GLU A O 1
ATOM 973 N N . TYR A 1 123 ? -5.181 -3.871 -5.116 1.00 98.75 123 TYR A N 1
ATOM 974 C CA . TYR A 1 123 ? -6.606 -3.570 -5.258 1.00 98.75 123 TYR A CA 1
ATOM 975 C C . TYR A 1 123 ? -6.982 -3.367 -6.728 1.00 98.75 123 TYR A C 1
ATOM 977 O O . TYR A 1 123 ? -7.816 -4.102 -7.254 1.00 98.75 123 TYR A O 1
ATOM 985 N N . LEU A 1 124 ? -6.332 -2.424 -7.415 1.00 98.75 124 LEU A N 1
ATOM 986 C CA . LEU A 1 124 ? -6.626 -2.123 -8.818 1.00 98.75 124 LEU A CA 1
ATOM 987 C C . LEU A 1 124 ? -6.399 -3.342 -9.726 1.00 98.75 124 LEU A C 1
ATOM 989 O O . LEU A 1 124 ? -7.208 -3.604 -10.616 1.00 98.75 124 LEU A O 1
ATOM 993 N N . TYR A 1 125 ? -5.349 -4.127 -9.467 1.00 98.56 125 TYR A N 1
ATOM 994 C CA . TYR A 1 125 ? -5.049 -5.357 -10.196 1.00 98.56 125 TYR A CA 1
ATOM 995 C C . TYR A 1 125 ? -6.158 -6.398 -10.006 1.00 98.56 125 TYR A C 1
ATOM 997 O O . TYR A 1 125 ? -6.631 -6.971 -10.987 1.00 98.56 125 TYR A O 1
ATOM 1005 N N . SER A 1 126 ? -6.628 -6.594 -8.768 1.00 97.69 126 SER A N 1
ATOM 1006 C CA . SER A 1 126 ? -7.722 -7.523 -8.449 1.00 97.69 126 SER A CA 1
ATOM 1007 C C . SER A 1 126 ? -9.052 -7.140 -9.109 1.00 97.69 126 SER A C 1
ATOM 1009 O O . SER A 1 126 ? -9.859 -8.017 -9.409 1.00 97.69 126 SER A O 1
ATOM 1011 N N . GLN A 1 127 ? -9.256 -5.847 -9.379 1.00 97.88 127 GLN A N 1
ATOM 1012 C CA . GLN A 1 127 ? -10.433 -5.312 -10.067 1.00 97.88 127 GLN A CA 1
ATOM 1013 C C . GLN A 1 127 ? -10.276 -5.277 -11.600 1.00 97.88 127 GLN A C 1
ATOM 1015 O O . GLN A 1 127 ? -11.205 -4.893 -12.307 1.00 97.88 127 GLN A O 1
ATOM 1020 N N . GLY A 1 128 ? -9.107 -5.646 -12.141 1.00 97.81 128 GLY A N 1
ATOM 1021 C CA . GLY A 1 128 ? -8.811 -5.537 -13.574 1.00 97.81 128 GLY A CA 1
ATOM 1022 C C . GLY A 1 128 ? -8.659 -4.094 -14.078 1.00 97.81 128 GLY A C 1
ATOM 1023 O O . GLY A 1 128 ? -8.668 -3.857 -15.286 1.00 97.81 128 GLY A O 1
ATOM 1024 N N . LEU A 1 129 ? -8.503 -3.121 -13.175 1.00 98.25 129 LEU A N 1
ATOM 1025 C CA . LEU A 1 129 ? -8.360 -1.691 -13.474 1.00 98.25 129 LEU A CA 1
ATOM 1026 C C . LEU A 1 129 ? -6.904 -1.341 -13.821 1.00 98.25 129 LEU A C 1
ATOM 1028 O O . LEU A 1 129 ? -6.292 -0.451 -13.235 1.00 98.25 129 LEU A O 1
ATOM 1032 N N . TYR A 1 130 ? -6.316 -2.067 -14.773 1.00 98.38 130 TYR A N 1
ATOM 1033 C CA . TYR A 1 130 ? -4.885 -1.972 -15.087 1.00 98.38 130 TYR A CA 1
ATOM 1034 C C . TYR A 1 130 ? -4.451 -0.604 -15.622 1.00 98.38 130 TYR A C 1
ATOM 1036 O O . TYR A 1 130 ? -3.314 -0.191 -15.397 1.00 98.38 130 TYR A O 1
ATOM 1044 N N . ASP A 1 131 ? -5.358 0.103 -16.297 1.00 97.69 131 ASP A N 1
ATOM 1045 C CA . ASP A 1 131 ? -5.124 1.454 -16.818 1.00 97.69 131 ASP A CA 1
ATOM 1046 C C . ASP A 1 131 ? -4.955 2.494 -15.698 1.00 97.69 131 ASP A C 1
ATOM 1048 O O . ASP A 1 131 ? -4.361 3.545 -15.925 1.00 97.69 131 ASP A O 1
ATOM 1052 N N . GLU A 1 132 ? -5.434 2.197 -14.487 1.00 98.19 132 GLU A N 1
ATOM 1053 C CA . GLU A 1 132 ? -5.293 3.068 -13.318 1.00 98.19 132 GLU A CA 1
ATOM 1054 C C . GLU A 1 132 ? -4.004 2.793 -12.532 1.00 98.19 132 GLU A C 1
ATOM 1056 O O . GLU A 1 132 ? -3.614 3.596 -11.685 1.00 98.19 132 GLU A O 1
ATOM 1061 N N . ILE A 1 133 ? -3.302 1.689 -12.810 1.00 98.69 133 ILE A N 1
ATOM 1062 C CA . ILE A 1 133 ? -2.066 1.335 -12.107 1.00 98.69 133 ILE A CA 1
ATOM 1063 C C . ILE A 1 133 ? -0.903 2.113 -12.723 1.00 98.69 133 ILE A C 1
ATOM 1065 O O . ILE A 1 133 ? -0.347 1.748 -13.763 1.00 98.69 133 ILE A O 1
ATOM 1069 N N . ASN A 1 134 ? -0.541 3.209 -12.067 1.00 98.31 134 ASN A N 1
ATOM 1070 C CA . ASN A 1 134 ? 0.588 4.045 -12.433 1.00 98.31 134 ASN A CA 1
ATOM 1071 C C . ASN A 1 134 ? 1.142 4.757 -11.193 1.00 98.31 134 ASN A C 1
ATOM 1073 O O . ASN A 1 134 ? 0.391 5.043 -10.265 1.00 98.31 134 ASN A O 1
ATOM 1077 N N . PHE A 1 135 ? 2.454 4.989 -11.178 1.00 98.56 135 PHE A N 1
ATOM 1078 C CA . PHE A 1 135 ? 3.162 5.639 -10.073 1.00 98.56 135 PHE A CA 1
ATOM 1079 C C . PHE A 1 135 ? 4.320 6.465 -10.620 1.00 98.56 135 PHE A C 1
ATOM 1081 O O . PHE A 1 135 ? 4.997 6.043 -11.566 1.00 98.56 135 PHE A O 1
ATOM 1088 N N . HIS A 1 136 ? 4.609 7.606 -10.001 1.00 98.31 136 HIS A N 1
ATOM 1089 C CA . HIS A 1 136 ? 5.749 8.424 -10.381 1.00 98.31 136 HIS A CA 1
ATOM 1090 C C . HIS A 1 136 ? 7.017 7.985 -9.650 1.00 98.31 136 HIS A C 1
ATOM 1092 O O . HIS A 1 136 ? 7.071 7.797 -8.432 1.00 98.31 136 HIS A O 1
ATOM 1098 N N . PHE A 1 137 ? 8.102 7.888 -10.412 1.00 97.88 137 PHE A N 1
ATOM 1099 C CA . PHE A 1 137 ? 9.440 7.819 -9.839 1.00 97.88 137 PHE A CA 1
ATOM 1100 C C . PHE A 1 137 ? 9.817 9.175 -9.240 1.00 97.88 137 PHE A C 1
ATOM 1102 O O . PHE A 1 137 ? 9.269 10.215 -9.607 1.00 97.88 137 PHE A O 1
ATOM 1109 N N . VAL A 1 138 ? 10.845 9.203 -8.390 1.00 96.12 138 VAL A N 1
ATOM 1110 C CA . VAL A 1 138 ? 11.394 10.458 -7.845 1.00 96.12 138 VAL A CA 1
ATOM 1111 C C . VAL A 1 138 ? 11.869 11.412 -8.953 1.00 96.12 138 VAL A C 1
ATOM 1113 O O . VAL A 1 138 ? 11.811 12.629 -8.782 1.00 96.12 138 VAL A O 1
ATOM 1116 N N . SER A 1 139 ? 12.279 10.883 -10.113 1.00 96.38 139 SER A N 1
ATOM 1117 C CA . SER A 1 139 ? 12.634 11.675 -11.300 1.00 96.38 139 SER A CA 1
ATOM 1118 C C . SER A 1 139 ? 11.444 12.379 -11.971 1.00 96.38 139 SER A C 1
ATOM 1120 O O . SER A 1 139 ? 11.661 13.219 -12.843 1.00 96.38 139 SER A O 1
ATOM 1122 N N . GLY A 1 140 ? 10.205 12.042 -11.596 1.00 96.56 140 GLY A N 1
ATOM 1123 C CA . GLY A 1 140 ? 8.973 12.507 -12.237 1.00 96.56 140 GLY A CA 1
ATOM 1124 C C . GLY A 1 140 ? 8.518 11.654 -13.425 1.00 96.56 140 GLY A C 1
ATOM 1125 O O . GLY A 1 140 ? 7.554 12.010 -14.094 1.00 96.56 140 GLY A O 1
ATOM 1126 N N . PHE A 1 141 ? 9.194 10.539 -13.715 1.00 98.38 141 PHE A N 1
A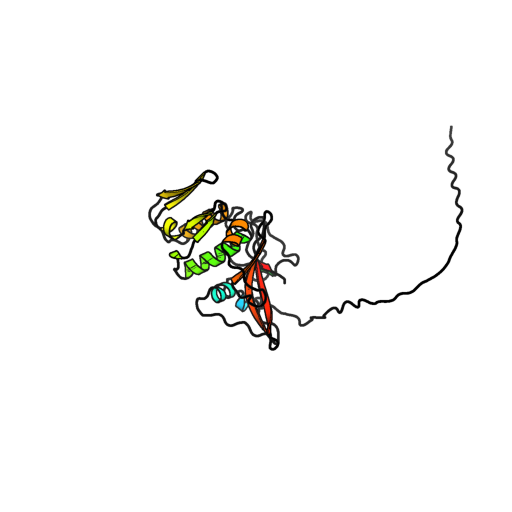TOM 1127 C CA . PHE A 1 141 ? 8.744 9.603 -14.743 1.00 98.38 141 PHE A CA 1
ATOM 1128 C C . PHE A 1 141 ? 7.489 8.858 -14.286 1.00 98.38 141 PHE A C 1
ATOM 1130 O O . PHE A 1 141 ? 7.519 8.230 -13.229 1.00 98.38 141 PHE A O 1
ATOM 1137 N N . ASN A 1 142 ? 6.429 8.890 -15.093 1.00 98.38 142 ASN A N 1
ATOM 1138 C CA . ASN A 1 142 ? 5.218 8.118 -14.840 1.00 98.38 142 ASN A CA 1
ATOM 1139 C C . ASN A 1 142 ? 5.401 6.667 -15.313 1.00 98.38 142 ASN A C 1
ATOM 1141 O O . ASN A 1 142 ? 5.463 6.399 -16.514 1.00 98.38 142 ASN A O 1
ATOM 1145 N N . ALA A 1 143 ? 5.507 5.735 -14.370 1.00 98.62 143 ALA A N 1
ATOM 1146 C CA . ALA A 1 143 ? 5.588 4.314 -14.653 1.00 98.62 143 ALA A CA 1
ATOM 1147 C C . ALA A 1 143 ? 4.179 3.720 -14.767 1.00 98.62 143 ALA A C 1
ATOM 1149 O O . ALA A 1 143 ? 3.601 3.275 -13.786 1.00 98.62 143 ALA A O 1
ATOM 1150 N N . GLU A 1 144 ? 3.641 3.657 -15.976 1.00 98.69 144 GLU A N 1
ATOM 1151 C CA . GLU A 1 144 ? 2.355 3.039 -16.307 1.00 98.69 144 GLU A CA 1
ATOM 1152 C C . GLU A 1 144 ? 2.458 1.503 -16.382 1.00 98.69 144 GLU A C 1
ATOM 1154 O O . GLU A 1 144 ? 3.278 0.956 -17.137 1.00 98.69 144 GLU A O 1
ATOM 1159 N N . TYR A 1 145 ? 1.587 0.787 -15.665 1.00 98.75 145 TYR A N 1
ATOM 1160 C CA . TYR A 1 145 ? 1.507 -0.676 -15.738 1.00 98.75 145 TYR A CA 1
ATOM 1161 C C . TYR A 1 145 ? 0.995 -1.158 -17.098 1.00 98.75 145 TYR A C 1
ATOM 1163 O O . TYR A 1 145 ? 1.509 -2.136 -17.636 1.00 98.75 145 TYR A O 1
ATOM 1171 N N . LYS A 1 146 ? 0.071 -0.426 -17.733 1.00 98.25 146 LYS A N 1
ATOM 1172 C CA . LYS A 1 146 ? -0.403 -0.730 -19.094 1.00 98.25 146 LYS A CA 1
ATOM 1173 C C . LYS A 1 146 ? 0.750 -0.870 -20.095 1.00 98.25 146 LYS A C 1
ATOM 1175 O O . LYS A 1 146 ? 0.814 -1.833 -20.858 1.00 98.25 146 LYS A O 1
ATOM 1180 N N . LYS A 1 147 ? 1.726 0.046 -20.050 1.00 98.44 147 LYS A N 1
ATOM 1181 C CA . LYS A 1 147 ? 2.937 -0.032 -20.883 1.00 98.44 147 LYS A CA 1
ATOM 1182 C C . LYS A 1 147 ? 3.777 -1.259 -20.557 1.00 98.44 147 LYS A C 1
ATOM 1184 O O . LYS A 1 147 ? 4.291 -1.921 -21.460 1.00 98.44 147 LYS A O 1
ATOM 1189 N N . TRP A 1 148 ? 3.902 -1.586 -19.275 1.00 98.62 148 TRP A N 1
ATOM 1190 C CA . TRP A 1 148 ? 4.596 -2.792 -18.842 1.00 98.62 148 TRP A CA 1
ATOM 1191 C C . TRP A 1 148 ? 3.935 -4.070 -19.375 1.00 98.62 148 TRP A C 1
ATOM 1193 O O . TRP A 1 148 ? 4.628 -4.949 -19.900 1.00 98.62 148 TRP A O 1
ATOM 1203 N N . MET A 1 149 ? 2.602 -4.141 -19.304 1.00 98.44 149 MET A N 1
ATOM 1204 C CA . MET A 1 149 ? 1.794 -5.242 -19.831 1.00 98.44 149 MET A CA 1
ATOM 1205 C C . MET A 1 149 ? 1.939 -5.406 -21.337 1.00 98.44 149 MET A C 1
ATOM 1207 O O . MET A 1 149 ? 1.937 -6.527 -21.826 1.00 98.44 149 MET A O 1
ATOM 1211 N N . GLU A 1 150 ? 2.135 -4.317 -22.079 1.00 98.56 150 GLU A N 1
ATOM 1212 C CA . GLU A 1 150 ? 2.441 -4.357 -23.511 1.00 98.56 150 GLU A CA 1
ATOM 1213 C C . GLU A 1 150 ? 3.836 -4.948 -23.806 1.00 98.56 150 GLU A C 1
ATOM 1215 O O . GLU A 1 150 ? 4.196 -5.069 -24.973 1.00 98.56 150 GLU A O 1
ATOM 1220 N N . GLY A 1 151 ? 4.645 -5.315 -22.806 1.00 98.44 151 GLY A N 1
ATOM 1221 C CA . GLY A 1 151 ? 5.984 -5.897 -22.980 1.00 98.44 151 GLY A CA 1
ATOM 1222 C C . GLY A 1 151 ? 7.123 -4.870 -22.973 1.00 98.44 151 GLY A C 1
ATOM 1223 O O . GLY A 1 151 ? 8.259 -5.176 -23.360 1.00 98.44 151 GLY A O 1
ATOM 1224 N N . TYR A 1 152 ? 6.837 -3.632 -22.554 1.00 98.69 152 TYR A N 1
ATOM 1225 C CA . TYR A 1 152 ? 7.874 -2.635 -22.303 1.00 98.69 152 TYR A CA 1
ATOM 1226 C C . TYR A 1 152 ? 8.487 -2.812 -20.915 1.00 98.69 152 TYR A C 1
ATOM 1228 O O . TYR A 1 152 ? 7.853 -3.285 -19.972 1.00 98.69 152 TYR A O 1
ATOM 1236 N N . ARG A 1 153 ? 9.744 -2.402 -20.781 1.00 98.38 153 ARG A N 1
ATOM 1237 C CA . ARG A 1 153 ? 10.446 -2.268 -19.505 1.00 98.38 153 ARG A CA 1
ATOM 1238 C C . ARG A 1 153 ? 10.999 -0.858 -19.391 1.00 98.38 153 ARG A C 1
ATOM 1240 O O . ARG A 1 153 ? 11.107 -0.137 -20.384 1.00 98.38 153 ARG A O 1
ATOM 1247 N N . ILE A 1 154 ? 11.318 -0.471 -18.165 1.00 98.56 154 ILE A N 1
ATOM 1248 C CA . ILE A 1 154 ? 11.797 0.871 -17.854 1.00 98.56 154 ILE A CA 1
ATOM 1249 C C . ILE A 1 154 ? 13.317 0.822 -17.720 1.00 98.56 154 ILE A C 1
ATOM 1251 O O . ILE A 1 154 ? 13.861 -0.030 -17.017 1.00 98.56 154 ILE A O 1
ATOM 1255 N N . LYS A 1 155 ? 14.002 1.715 -18.433 1.00 98.12 155 LYS A N 1
ATOM 1256 C CA . LYS A 1 155 ? 15.442 1.946 -18.316 1.00 98.12 155 LYS A CA 1
ATOM 1257 C C . LYS A 1 155 ? 15.659 3.258 -17.572 1.00 98.12 155 LYS A C 1
ATOM 1259 O O . LYS A 1 155 ? 15.120 4.282 -17.989 1.00 98.12 155 LYS A O 1
ATOM 1264 N N . VAL A 1 156 ? 16.464 3.224 -16.512 1.00 97.94 156 VAL A N 1
ATOM 1265 C CA . VAL A 1 156 ? 16.810 4.399 -15.701 1.00 97.94 156 VAL A CA 1
ATOM 1266 C C . VAL A 1 156 ? 18.300 4.703 -15.847 1.00 97.94 156 VAL A C 1
ATOM 1268 O O . VAL A 1 156 ? 19.144 3.884 -15.492 1.00 97.94 156 VAL A O 1
ATOM 1271 N N . GLU A 1 157 ? 18.625 5.887 -16.366 1.00 96.31 157 GLU A N 1
ATOM 1272 C CA . GLU A 1 157 ? 19.988 6.410 -16.508 1.00 96.31 157 GLU A 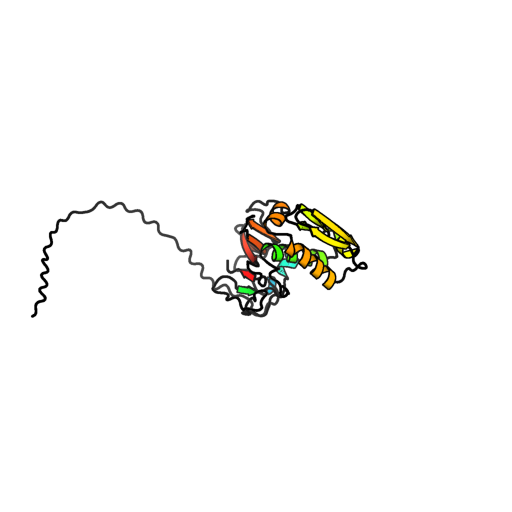CA 1
ATOM 1273 C C . GLU A 1 157 ? 20.070 7.794 -15.845 1.00 96.31 157 GLU A C 1
ATOM 1275 O O . GLU A 1 157 ? 19.860 8.836 -16.470 1.00 96.31 157 GLU A O 1
ATOM 1280 N N . GLY A 1 158 ? 20.335 7.803 -14.535 1.00 92.94 158 GLY A N 1
ATOM 1281 C CA . GLY A 1 158 ? 20.212 9.010 -13.716 1.00 92.94 158 GLY A CA 1
ATOM 1282 C C . GLY A 1 158 ? 18.760 9.496 -13.694 1.00 92.94 158 GLY A C 1
ATOM 1283 O O . GLY A 1 158 ? 17.858 8.726 -13.383 1.00 92.94 158 GLY A O 1
ATOM 1284 N N . ASN A 1 159 ? 18.532 10.757 -14.070 1.00 92.44 159 ASN A N 1
ATOM 1285 C CA . ASN A 1 159 ? 17.179 11.315 -14.198 1.00 92.44 159 ASN A CA 1
ATOM 1286 C C . ASN A 1 159 ? 16.537 11.056 -15.570 1.00 92.44 159 ASN A C 1
ATOM 1288 O O . ASN A 1 159 ? 15.377 11.407 -15.768 1.00 92.44 159 ASN A O 1
ATOM 1292 N N . ASN A 1 160 ? 17.267 10.471 -16.526 1.00 95.88 160 ASN A N 1
ATOM 1293 C CA . ASN A 1 160 ? 16.701 10.116 -17.820 1.00 95.88 160 ASN A CA 1
ATOM 1294 C C . ASN A 1 160 ? 16.061 8.728 -17.726 1.00 95.88 160 ASN A C 1
ATOM 1296 O O . ASN A 1 160 ? 16.757 7.723 -17.571 1.00 95.88 160 ASN A O 1
ATOM 1300 N N . VAL A 1 161 ? 14.734 8.682 -17.806 1.00 98.31 161 VAL A N 1
ATOM 1301 C CA . VAL A 1 161 ? 13.954 7.449 -17.693 1.00 98.31 161 VAL A CA 1
ATOM 1302 C C . VAL A 1 161 ? 13.131 7.267 -18.957 1.00 98.31 161 VAL A C 1
ATOM 1304 O O . VAL A 1 161 ? 12.501 8.205 -19.440 1.00 98.31 161 VAL A O 1
ATOM 1307 N N . SER A 1 162 ? 13.163 6.064 -19.524 1.00 98.19 162 SER A N 1
ATOM 1308 C CA . SER A 1 162 ? 12.473 5.769 -20.780 1.00 98.19 162 SER A CA 1
ATOM 1309 C C . SER A 1 162 ? 11.981 4.330 -20.844 1.00 98.19 162 SER A C 1
ATOM 1311 O O . SER A 1 162 ? 12.530 3.429 -20.205 1.00 98.19 162 SER A O 1
ATOM 1313 N N . TYR A 1 163 ? 10.951 4.116 -21.657 1.00 98.56 163 TYR A N 1
ATOM 1314 C CA . TYR A 1 163 ? 10.489 2.785 -22.018 1.00 98.56 163 TYR A CA 1
ATOM 1315 C C . TYR A 1 163 ? 11.301 2.211 -23.176 1.00 98.56 163 TYR A C 1
ATOM 1317 O O . TYR A 1 163 ? 11.621 2.905 -24.140 1.00 98.56 163 TYR A O 1
ATOM 1325 N N . TYR A 1 164 ? 11.541 0.905 -23.132 1.00 98.31 164 TYR A N 1
ATOM 1326 C CA . TYR A 1 164 ? 12.030 0.134 -24.270 1.00 98.31 164 TYR A CA 1
ATOM 1327 C C . TYR A 1 164 ? 11.299 -1.205 -24.345 1.00 98.31 164 TYR A C 1
ATOM 1329 O O . TYR A 1 164 ? 10.873 -1.754 -23.328 1.00 98.31 164 TYR A O 1
ATOM 1337 N N . LYS A 1 165 ? 11.112 -1.722 -25.559 1.00 98.19 165 LYS A N 1
ATOM 1338 C CA . LYS A 1 165 ? 10.472 -3.022 -25.770 1.00 98.19 165 LYS A CA 1
ATOM 1339 C C . LYS A 1 165 ? 11.461 -4.126 -25.389 1.00 98.19 165 LYS A C 1
ATOM 1341 O O . LYS A 1 165 ? 12.579 -4.120 -25.900 1.00 98.19 165 LYS A O 1
ATOM 1346 N N . ALA A 1 166 ? 11.063 -5.043 -24.509 1.00 97.38 166 ALA A N 1
ATOM 1347 C CA . ALA A 1 166 ? 11.962 -6.081 -23.993 1.00 97.38 166 ALA A CA 1
ATOM 1348 C C . ALA A 1 166 ? 11.369 -7.492 -24.055 1.00 97.38 166 ALA A C 1
ATOM 1350 O O . ALA A 1 166 ? 12.116 -8.454 -24.211 1.00 97.38 166 ALA A O 1
ATOM 1351 N N . THR A 1 167 ? 10.047 -7.622 -23.925 1.00 96.88 167 THR A N 1
ATOM 1352 C CA . THR A 1 167 ? 9.361 -8.918 -23.883 1.00 96.88 167 THR A CA 1
ATOM 1353 C C . THR A 1 167 ? 8.079 -8.890 -24.705 1.00 96.88 167 THR A C 1
ATOM 1355 O O . THR A 1 167 ? 7.631 -7.832 -25.162 1.00 96.88 167 THR A O 1
ATOM 1358 N N . ASP A 1 168 ? 7.460 -10.058 -24.848 1.00 97.81 168 ASP A N 1
ATOM 1359 C CA . ASP A 1 168 ? 6.071 -10.156 -25.284 1.00 97.81 168 ASP A CA 1
ATOM 1360 C C . ASP A 1 168 ? 5.116 -9.579 -24.219 1.00 97.81 168 ASP A C 1
ATOM 1362 O O . ASP A 1 168 ? 5.506 -9.447 -23.047 1.00 97.81 168 ASP A O 1
ATOM 1366 N N . PRO A 1 169 ? 3.886 -9.196 -24.611 1.00 98.00 169 PRO A N 1
ATOM 1367 C CA . PRO A 1 169 ? 2.868 -8.740 -23.674 1.00 98.00 169 PRO A CA 1
ATOM 1368 C C . PRO A 1 169 ? 2.531 -9.784 -22.597 1.00 98.00 169 PRO A C 1
ATOM 1370 O O . PRO A 1 169 ? 2.472 -10.978 -22.887 1.00 98.00 169 PRO A O 1
ATOM 1373 N N . SER A 1 170 ? 2.291 -9.344 -21.360 1.00 97.50 170 SER A N 1
ATOM 1374 C CA . SER A 1 170 ? 1.883 -10.215 -20.249 1.00 97.50 170 SER A CA 1
ATOM 1375 C C . SER A 1 170 ? 1.144 -9.445 -19.157 1.00 97.50 170 SER A C 1
ATOM 1377 O O . SER A 1 170 ? 1.643 -8.436 -18.659 1.00 97.50 170 SER A O 1
ATOM 1379 N N . ASP A 1 171 ? 0.007 -9.987 -18.737 1.00 93.44 171 ASP A N 1
ATOM 1380 C CA . ASP A 1 171 ? -0.841 -9.544 -17.623 1.00 93.44 171 ASP A CA 1
ATOM 1381 C C . ASP A 1 171 ? -0.714 -10.444 -16.379 1.00 93.44 171 ASP A C 1
ATOM 1383 O O . ASP A 1 171 ? -1.446 -10.289 -15.401 1.00 93.44 171 ASP A O 1
ATOM 1387 N N . SER A 1 172 ? 0.232 -11.390 -16.397 1.00 97.94 172 SER A N 1
ATOM 1388 C CA . SER A 1 172 ? 0.437 -12.333 -15.297 1.00 97.94 172 SER A CA 1
ATOM 1389 C C . SER A 1 172 ? 0.792 -11.627 -13.986 1.00 97.94 172 SER A C 1
ATOM 1391 O O . SER A 1 172 ? 1.461 -10.589 -13.974 1.00 97.94 172 SER A O 1
ATOM 1393 N N . TYR A 1 173 ? 0.411 -12.241 -12.865 1.00 97.81 173 TYR A N 1
ATOM 1394 C CA . TYR A 1 173 ? 0.715 -11.708 -11.538 1.00 97.81 173 TYR A CA 1
ATOM 1395 C C . TYR A 1 173 ? 2.228 -11.579 -11.288 1.00 97.81 173 TYR A C 1
ATOM 1397 O O . TYR A 1 173 ? 2.690 -10.597 -10.719 1.00 97.81 173 TYR A O 1
ATOM 1405 N N . GLU A 1 174 ? 3.038 -12.513 -11.794 1.00 97.69 174 GLU A N 1
ATOM 1406 C CA . GLU A 1 174 ? 4.504 -12.420 -11.727 1.00 97.69 174 GLU A CA 1
ATOM 1407 C C . GLU A 1 174 ? 5.043 -11.187 -12.482 1.00 97.69 174 GLU A C 1
ATOM 1409 O O . GLU A 1 174 ? 5.927 -10.472 -11.994 1.00 97.69 174 GLU A O 1
ATOM 1414 N N . SER A 1 175 ? 4.475 -10.890 -13.657 1.00 98.19 175 SER A N 1
ATOM 1415 C CA . SER A 1 175 ? 4.796 -9.680 -14.423 1.00 98.19 175 SER A CA 1
ATOM 1416 C C . SER A 1 175 ? 4.382 -8.413 -13.667 1.00 98.19 175 SER A C 1
ATOM 1418 O O . SER A 1 175 ? 5.159 -7.456 -13.619 1.00 98.19 175 SER A O 1
ATOM 1420 N N . PHE A 1 176 ? 3.210 -8.416 -13.022 1.00 98.56 176 PHE A N 1
ATOM 1421 C CA . PHE A 1 176 ? 2.753 -7.341 -12.135 1.00 98.56 176 PHE A CA 1
ATOM 1422 C C . PHE A 1 176 ? 3.705 -7.113 -10.955 1.00 98.56 176 PHE A C 1
ATOM 1424 O O . PHE A 1 176 ? 4.145 -5.988 -10.725 1.00 98.56 176 PHE A O 1
ATOM 1431 N N . ARG A 1 177 ? 4.121 -8.174 -10.257 1.00 98.00 177 ARG A N 1
ATOM 1432 C CA . ARG A 1 177 ? 5.099 -8.070 -9.164 1.00 98.00 177 ARG A CA 1
ATOM 1433 C C . ARG A 1 177 ? 6.448 -7.545 -9.637 1.00 98.00 177 ARG A C 1
ATOM 1435 O O . ARG A 1 177 ? 7.068 -6.740 -8.949 1.00 98.00 177 ARG A O 1
ATOM 1442 N N . SER A 1 178 ? 6.878 -7.926 -10.836 1.00 97.88 178 SER A N 1
ATOM 1443 C CA . SER A 1 178 ? 8.097 -7.383 -11.443 1.00 97.88 178 SER A CA 1
ATOM 1444 C C . SER A 1 178 ? 7.982 -5.885 -11.756 1.00 97.88 178 SER A C 1
ATOM 1446 O O . SER A 1 178 ? 8.949 -5.147 -11.564 1.00 97.88 178 SER A O 1
ATOM 1448 N N . TYR A 1 179 ? 6.807 -5.427 -12.198 1.00 98.62 179 TYR A N 1
ATOM 1449 C CA . TYR A 1 179 ? 6.508 -4.002 -12.349 1.00 98.62 179 TYR A CA 1
ATOM 1450 C C . TYR A 1 179 ? 6.545 -3.280 -10.996 1.00 98.62 179 TYR A C 1
ATOM 1452 O O . TYR A 1 179 ? 7.223 -2.262 -10.875 1.00 98.62 179 TYR A O 1
ATOM 1460 N N . MET A 1 180 ? 5.909 -3.833 -9.959 1.00 98.56 180 MET A N 1
ATOM 1461 C CA . MET A 1 180 ? 5.924 -3.230 -8.624 1.00 98.56 180 MET A CA 1
ATOM 1462 C C . MET A 1 180 ? 7.339 -3.140 -8.051 1.00 98.56 180 MET A C 1
ATOM 1464 O O . MET A 1 180 ? 7.703 -2.099 -7.520 1.00 98.56 180 MET A O 1
ATOM 1468 N N . ASN A 1 181 ? 8.186 -4.152 -8.253 1.00 98.06 181 ASN A N 1
ATOM 1469 C CA . ASN A 1 181 ? 9.599 -4.087 -7.865 1.00 98.06 181 ASN A CA 1
ATOM 1470 C C . ASN A 1 181 ? 10.347 -2.941 -8.567 1.00 98.06 181 ASN A C 1
ATOM 1472 O O . ASN A 1 181 ? 11.220 -2.315 -7.970 1.00 98.06 181 ASN A O 1
ATOM 1476 N N . MET A 1 182 ? 10.021 -2.664 -9.835 1.00 98.25 182 MET A N 1
ATOM 1477 C CA . MET A 1 182 ? 10.580 -1.526 -10.566 1.00 98.25 182 MET A CA 1
ATOM 1478 C C . MET A 1 182 ? 10.083 -0.195 -9.985 1.00 98.25 182 MET A C 1
ATOM 1480 O O . MET A 1 182 ? 10.884 0.718 -9.811 1.00 98.25 182 MET A O 1
ATOM 1484 N N . VAL A 1 183 ? 8.796 -0.090 -9.642 1.00 98.44 183 VAL A N 1
ATOM 1485 C CA . VAL A 1 183 ? 8.238 1.093 -8.966 1.00 98.44 183 VAL A CA 1
ATOM 1486 C C . VAL A 1 183 ? 8.926 1.325 -7.624 1.00 98.44 183 VAL A C 1
ATOM 1488 O O . VAL A 1 183 ? 9.482 2.396 -7.416 1.00 98.44 183 VAL A O 1
ATOM 1491 N N . MET A 1 184 ? 8.986 0.317 -6.755 1.00 97.44 184 MET A N 1
ATOM 1492 C CA . MET A 1 184 ? 9.584 0.413 -5.415 1.00 97.44 184 MET A CA 1
ATOM 1493 C C . MET A 1 184 ? 11.082 0.749 -5.441 1.00 97.44 184 MET A C 1
ATOM 1495 O O . MET A 1 184 ? 11.615 1.319 -4.498 1.00 97.44 184 MET A O 1
ATOM 1499 N N . ALA A 1 185 ? 11.787 0.422 -6.529 1.00 96.81 185 ALA A N 1
ATOM 1500 C CA . ALA A 1 185 ? 13.200 0.761 -6.673 1.00 96.81 185 ALA A CA 1
ATOM 1501 C C . ALA A 1 185 ? 13.455 2.251 -6.981 1.00 96.81 185 ALA A C 1
ATOM 1503 O O . ALA A 1 185 ? 14.573 2.725 -6.771 1.00 96.81 185 ALA A O 1
ATOM 1504 N N . TYR A 1 186 ? 12.464 2.979 -7.514 1.00 97.25 186 TYR A N 1
ATOM 1505 C CA . TYR A 1 186 ? 12.653 4.343 -8.034 1.00 97.25 186 TYR A CA 1
ATOM 1506 C C . TYR A 1 186 ? 11.605 5.369 -7.575 1.00 97.25 186 TYR A C 1
ATOM 1508 O O . TYR A 1 186 ? 11.818 6.573 -7.750 1.00 97.25 186 TYR A O 1
ATOM 1516 N N . ALA A 1 187 ? 10.494 4.927 -6.994 1.00 96.88 187 ALA A N 1
ATOM 1517 C CA . ALA A 1 187 ? 9.553 5.749 -6.246 1.00 96.88 187 ALA A CA 1
ATOM 1518 C C . ALA A 1 187 ? 9.985 5.847 -4.773 1.00 96.88 187 ALA A C 1
ATOM 1520 O O . ALA A 1 187 ? 10.885 5.150 -4.314 1.00 96.88 187 ALA A O 1
ATOM 1521 N N . SER A 1 188 ? 9.388 6.774 -4.029 1.00 95.50 188 SER A N 1
ATOM 1522 C CA . SER A 1 188 ? 9.605 6.904 -2.585 1.00 95.50 188 SER A CA 1
ATOM 1523 C C . SER A 1 188 ? 8.467 7.698 -1.952 1.00 95.50 188 SER A C 1
ATOM 1525 O O . SER A 1 188 ? 7.586 8.202 -2.649 1.00 95.50 188 SER A O 1
ATOM 1527 N N . THR A 1 189 ? 8.532 7.930 -0.641 1.00 95.56 189 THR A N 1
ATOM 1528 C CA . THR A 1 189 ? 7.620 8.850 0.052 1.00 95.56 189 THR A CA 1
ATOM 1529 C C . THR A 1 189 ? 7.591 10.249 -0.582 1.00 95.56 189 THR A C 1
ATOM 1531 O O . THR A 1 189 ? 6.559 10.908 -0.541 1.00 95.56 189 THR A O 1
ATOM 1534 N N . LEU A 1 190 ? 8.690 10.702 -1.209 1.00 95.69 190 LEU A N 1
ATOM 1535 C CA . LEU A 1 190 ? 8.752 11.998 -1.902 1.00 95.69 190 LEU A CA 1
ATOM 1536 C C . LEU A 1 190 ? 7.931 12.047 -3.195 1.00 95.69 190 LEU A C 1
ATOM 1538 O O . LEU A 1 190 ? 7.469 13.126 -3.561 1.00 95.69 190 LEU A O 1
ATOM 1542 N N . SER A 1 191 ? 7.846 10.941 -3.940 1.00 96.44 191 SER A N 1
ATOM 1543 C CA . SER A 1 191 ? 7.023 10.903 -5.152 1.00 96.44 191 SER A CA 1
ATOM 1544 C C . SER A 1 191 ? 5.570 10.637 -4.791 1.00 96.44 191 SER A C 1
ATOM 1546 O O . SER A 1 191 ? 4.713 11.393 -5.232 1.00 96.44 191 SER A O 1
ATOM 1548 N N . LEU A 1 192 ? 5.319 9.685 -3.885 1.00 97.19 192 LEU A N 1
ATOM 1549 C CA . LEU A 1 192 ? 3.971 9.357 -3.429 1.00 97.19 192 LEU A CA 1
ATOM 1550 C C . LEU A 1 192 ? 3.242 10.572 -2.840 1.00 97.19 192 LEU A C 1
ATOM 1552 O O . LEU A 1 192 ? 2.098 10.814 -3.195 1.00 97.19 192 LEU A O 1
ATOM 1556 N N . GLU A 1 193 ? 3.889 11.368 -1.982 1.00 96.88 193 GLU A N 1
ATOM 1557 C CA . GLU A 1 193 ? 3.248 12.554 -1.387 1.00 96.88 193 GLU A CA 1
ATOM 1558 C C . GLU A 1 193 ? 2.779 13.570 -2.436 1.00 96.88 193 GLU A C 1
ATOM 1560 O O . GLU A 1 193 ? 1.700 14.133 -2.285 1.00 96.88 193 GLU A O 1
ATOM 1565 N N . LYS A 1 194 ? 3.521 13.737 -3.536 1.00 95.81 194 LYS A N 1
ATOM 1566 C CA . LYS A 1 194 ? 3.147 14.644 -4.634 1.00 95.81 194 LYS A CA 1
ATOM 1567 C C . LYS A 1 194 ? 2.000 14.121 -5.495 1.00 95.81 194 LYS A C 1
ATOM 1569 O O . LYS A 1 194 ? 1.415 14.896 -6.246 1.00 95.81 194 LYS A O 1
ATOM 1574 N N . GLU A 1 195 ? 1.741 12.818 -5.443 1.00 94.62 195 GLU A N 1
ATOM 1575 C CA . GLU A 1 195 ? 0.664 12.153 -6.180 1.00 94.62 195 GLU A CA 1
ATOM 1576 C C . GLU A 1 195 ? -0.634 12.065 -5.366 1.00 94.62 195 GLU A C 1
ATOM 1578 O O . GLU A 1 195 ? -1.690 11.790 -5.931 1.00 94.62 195 GLU A O 1
ATOM 1583 N N . LEU A 1 196 ? -0.569 12.291 -4.051 1.00 96.38 196 LEU A N 1
ATOM 1584 C CA . LEU A 1 196 ? -1.728 12.267 -3.169 1.00 96.38 196 LEU A CA 1
ATOM 1585 C C . LEU A 1 196 ? -2.427 13.629 -3.117 1.00 96.38 196 LEU A C 1
ATOM 1587 O O . LEU A 1 196 ? -1.808 14.690 -3.197 1.00 96.38 196 LEU A O 1
ATOM 1591 N N . GLU A 1 197 ? -3.740 13.589 -2.914 1.00 96.06 197 GLU A N 1
ATOM 1592 C CA . GLU A 1 197 ? -4.544 14.775 -2.638 1.00 96.06 197 GLU A CA 1
ATOM 1593 C C . GLU A 1 197 ? -4.670 14.986 -1.125 1.00 96.06 197 GLU A C 1
ATOM 1595 O O . GLU A 1 197 ? -4.860 14.039 -0.358 1.00 96.06 197 GLU A O 1
ATOM 1600 N N . SER A 1 198 ? -4.558 16.241 -0.686 1.00 96.56 198 SER A N 1
ATOM 1601 C CA . SER A 1 198 ? -4.701 16.589 0.729 1.00 96.56 198 SER A CA 1
ATOM 1602 C C . SER A 1 198 ? -6.159 16.479 1.173 1.00 96.56 198 SER A C 1
ATOM 1604 O O . SER A 1 198 ? -7.059 16.967 0.488 1.00 96.56 198 SER A O 1
ATOM 1606 N N . VAL A 1 199 ? -6.378 15.886 2.346 1.00 96.44 199 VAL A N 1
ATOM 1607 C CA . VAL A 1 199 ? -7.700 15.705 2.956 1.00 96.44 199 VAL A CA 1
ATOM 1608 C C . VAL A 1 199 ? -7.705 16.345 4.343 1.00 96.44 199 VAL A C 1
ATOM 1610 O O . VAL A 1 199 ? -6.738 16.205 5.094 1.00 96.44 199 VAL A O 1
ATOM 1613 N N . ASP A 1 200 ? -8.787 17.046 4.697 1.00 96.06 200 ASP A N 1
ATOM 1614 C CA . ASP A 1 200 ? -8.961 17.559 6.059 1.00 96.06 200 ASP A CA 1
ATOM 1615 C C . ASP A 1 200 ? -9.053 16.395 7.055 1.00 96.06 200 ASP A C 1
ATOM 1617 O O . ASP A 1 200 ? -9.676 15.367 6.788 1.00 96.06 200 ASP A O 1
ATOM 1621 N N . ILE A 1 201 ? -8.455 16.551 8.235 1.00 92.88 201 ILE A N 1
ATOM 1622 C CA . ILE A 1 201 ? -8.444 15.495 9.252 1.00 92.88 201 ILE A CA 1
ATOM 1623 C C . ILE A 1 201 ? -9.863 15.057 9.662 1.00 92.88 201 ILE A C 1
ATOM 1625 O O . ILE A 1 201 ? -10.089 13.882 9.945 1.00 92.88 201 ILE A O 1
ATOM 1629 N N . ASN A 1 202 ? -10.842 15.964 9.642 1.00 92.50 202 ASN A N 1
ATOM 1630 C CA . ASN A 1 202 ? -12.237 15.647 9.958 1.00 92.50 202 ASN A CA 1
ATOM 1631 C C . ASN A 1 202 ? -12.894 14.769 8.881 1.00 92.50 202 ASN A C 1
ATOM 1633 O O . ASN A 1 202 ? -13.774 13.962 9.196 1.00 92.50 202 ASN A O 1
ATOM 1637 N N . ASP A 1 203 ? -12.406 14.857 7.644 1.00 95.12 203 ASP A N 1
ATOM 1638 C CA . ASP A 1 203 ? -12.873 14.107 6.477 1.00 95.12 203 ASP A CA 1
ATOM 1639 C C . ASP A 1 203 ? -12.049 12.830 6.225 1.00 95.12 203 ASP A C 1
ATOM 1641 O O . ASP A 1 203 ? -12.176 12.192 5.177 1.00 95.12 203 ASP A O 1
ATOM 1645 N N . MET A 1 204 ? -11.211 12.414 7.186 1.00 95.44 204 MET A N 1
ATOM 1646 C CA . MET A 1 204 ? -10.433 11.181 7.063 1.00 95.44 204 MET A CA 1
ATOM 1647 C C . MET A 1 204 ? -11.327 9.952 6.810 1.00 95.44 204 MET A C 1
ATOM 1649 O O . MET A 1 204 ? -12.434 9.841 7.359 1.00 95.44 204 MET A O 1
ATOM 1653 N N . GLY A 1 205 ? -10.803 9.013 6.020 1.00 97.69 205 GLY A N 1
ATOM 1654 C CA . GLY A 1 205 ? -11.480 7.798 5.585 1.00 97.69 205 GLY A CA 1
ATOM 1655 C C . GLY A 1 205 ? -10.512 6.627 5.396 1.00 97.69 205 GLY A C 1
ATOM 1656 O O . GLY A 1 205 ? -9.292 6.800 5.358 1.00 97.69 205 GLY A O 1
ATOM 1657 N N . ILE A 1 206 ? -11.070 5.421 5.262 1.00 98.62 206 ILE A N 1
ATOM 1658 C CA . ILE A 1 206 ? -10.299 4.205 4.974 1.00 98.62 206 ILE A CA 1
ATOM 1659 C C . ILE A 1 206 ? -9.606 4.364 3.616 1.00 98.62 206 ILE A C 1
ATOM 1661 O O . ILE A 1 206 ? -10.228 4.759 2.633 1.00 98.62 206 ILE A O 1
ATOM 1665 N N . GLY A 1 207 ? -8.314 4.047 3.567 1.00 98.38 207 GLY A N 1
ATOM 1666 C CA . GLY A 1 207 ? -7.460 4.226 2.398 1.00 98.38 207 GLY A CA 1
ATOM 1667 C C . GLY A 1 207 ? -6.726 5.564 2.344 1.00 98.38 207 GLY A C 1
ATOM 1668 O O . GLY A 1 207 ? -5.826 5.705 1.518 1.00 98.38 207 GLY A O 1
ATOM 1669 N N . HIS A 1 208 ? -7.043 6.522 3.223 1.00 98.44 208 HIS A N 1
ATOM 1670 C CA . HIS A 1 208 ? -6.237 7.734 3.366 1.00 98.44 208 HIS A CA 1
ATOM 1671 C C . HIS A 1 208 ? -4.919 7.432 4.087 1.00 98.44 208 HIS A C 1
ATOM 1673 O O . HIS A 1 208 ?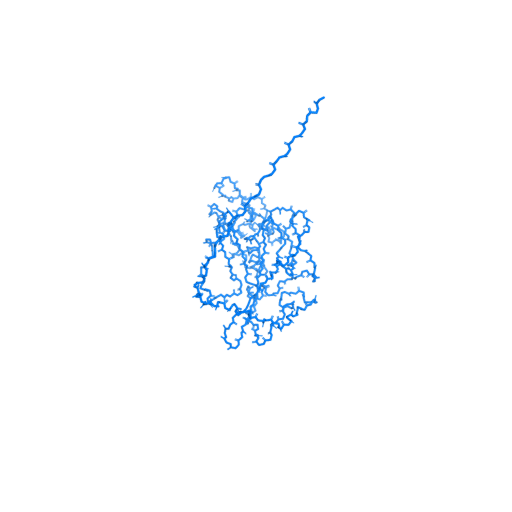 -4.808 6.486 4.873 1.00 98.44 208 HIS A O 1
ATOM 1679 N N . VAL A 1 209 ? -3.910 8.253 3.800 1.00 98.19 209 VAL A N 1
ATOM 1680 C CA . VAL A 1 209 ? -2.522 8.027 4.204 1.00 98.19 209 VAL A CA 1
ATOM 1681 C C . VAL A 1 209 ? -2.043 9.219 5.021 1.00 98.19 209 VAL A C 1
ATOM 1683 O O . VAL A 1 209 ? -2.113 10.358 4.565 1.00 98.19 209 VAL A O 1
ATOM 1686 N N . PHE A 1 210 ? -1.503 8.962 6.209 1.00 97.69 210 PHE A N 1
ATOM 1687 C CA . PHE A 1 210 ? -0.673 9.944 6.896 1.00 97.69 210 PHE A CA 1
ATOM 1688 C C . PHE A 1 210 ? 0.731 9.857 6.313 1.00 97.69 210 PHE A C 1
ATOM 1690 O O . PHE A 1 210 ? 1.370 8.805 6.393 1.00 97.69 210 PHE A O 1
ATOM 1697 N N . ILE A 1 211 ? 1.209 10.947 5.717 1.00 97.44 211 ILE A N 1
ATOM 1698 C CA . ILE A 1 211 ? 2.475 10.966 4.990 1.00 97.44 211 ILE A CA 1
ATOM 1699 C C . ILE A 1 211 ? 3.302 12.201 5.341 1.00 97.44 211 ILE A C 1
ATOM 1701 O O . ILE A 1 211 ? 2.789 13.312 5.442 1.00 97.44 211 ILE A O 1
ATOM 1705 N N . ILE A 1 212 ? 4.604 11.993 5.529 1.00 95.25 212 ILE A N 1
ATOM 1706 C CA . ILE A 1 212 ? 5.602 13.054 5.658 1.00 95.25 212 ILE A CA 1
ATOM 1707 C C . ILE A 1 212 ? 6.670 12.793 4.602 1.00 95.25 212 ILE A C 1
ATOM 1709 O O . ILE A 1 212 ? 7.438 11.832 4.700 1.00 95.25 212 ILE A O 1
ATOM 1713 N N . ALA A 1 213 ? 6.717 13.653 3.588 1.00 91.44 213 ALA A N 1
ATOM 1714 C CA . ALA A 1 213 ? 7.753 13.638 2.566 1.00 91.44 213 ALA A CA 1
ATOM 1715 C C . ALA A 1 213 ? 9.129 13.948 3.186 1.00 91.44 213 ALA A C 1
ATOM 1717 O O . ALA A 1 213 ? 9.264 14.862 4.000 1.00 91.44 213 ALA A O 1
ATOM 1718 N N . GLY A 1 214 ? 10.174 13.213 2.800 1.00 82.69 214 GLY A N 1
ATOM 1719 C CA . GLY A 1 214 ? 11.524 13.472 3.297 1.00 82.69 214 GLY A CA 1
ATOM 1720 C C . GLY A 1 214 ? 12.493 12.310 3.119 1.00 82.69 214 GLY A C 1
ATOM 1721 O O . GLY A 1 214 ? 12.162 11.278 2.542 1.00 82.69 214 GLY A O 1
ATOM 1722 N N . SER A 1 215 ? 13.701 12.498 3.652 1.00 78.38 215 SER A N 1
ATOM 1723 C CA . SER A 1 215 ? 14.716 11.455 3.820 1.00 78.38 215 SER A CA 1
ATOM 1724 C C . SER A 1 215 ? 15.378 11.628 5.199 1.00 78.38 215 SER A C 1
ATOM 1726 O O . SER A 1 215 ? 16.377 12.344 5.304 1.00 78.38 215 SER A O 1
ATOM 1728 N N . PRO A 1 216 ? 14.823 11.016 6.263 1.00 82.12 216 PRO A N 1
ATOM 1729 C CA . PRO A 1 216 ? 13.726 10.049 6.218 1.00 82.12 216 PRO A CA 1
ATOM 1730 C C . PRO A 1 216 ? 12.356 10.717 6.029 1.00 82.12 216 PRO A C 1
ATOM 1732 O O . PRO A 1 216 ? 12.090 11.782 6.582 1.00 82.12 216 PRO A O 1
ATOM 1735 N N . GLY A 1 217 ? 11.502 10.078 5.235 1.00 91.25 217 GLY A N 1
ATOM 1736 C CA . GLY A 1 217 ? 10.059 10.308 5.206 1.00 91.25 217 GLY A CA 1
ATOM 1737 C C . GLY A 1 217 ? 9.340 9.122 5.848 1.00 91.25 217 GLY A C 1
ATOM 1738 O O . GLY A 1 217 ? 9.981 8.127 6.192 1.00 91.25 217 GLY A O 1
ATOM 1739 N N . HIS A 1 218 ? 8.019 9.205 6.006 1.00 96.56 218 HIS A N 1
ATOM 1740 C CA . HIS A 1 218 ? 7.213 8.081 6.495 1.00 96.56 218 HIS A CA 1
ATOM 1741 C C . HIS A 1 218 ? 5.791 8.111 5.939 1.00 96.56 218 HIS A C 1
ATOM 1743 O O . HIS A 1 218 ? 5.275 9.187 5.640 1.00 96.56 218 HIS A O 1
ATOM 1749 N N . ALA A 1 219 ? 5.174 6.939 5.814 1.00 97.38 219 ALA A N 1
ATOM 1750 C CA . ALA A 1 219 ? 3.797 6.774 5.369 1.00 97.38 219 ALA A CA 1
ATOM 1751 C C . ALA A 1 219 ? 3.107 5.652 6.156 1.00 97.38 219 ALA A C 1
ATOM 1753 O O . ALA A 1 219 ? 3.671 4.566 6.314 1.00 97.38 219 ALA A O 1
ATOM 1754 N N . VAL A 1 220 ? 1.881 5.909 6.613 1.00 98.12 220 VAL A N 1
ATOM 1755 C CA . VAL A 1 220 ? 0.984 4.912 7.220 1.00 98.12 220 VAL A CA 1
ATOM 1756 C C . VAL A 1 220 ? -0.420 5.076 6.648 1.00 98.12 220 VAL A C 1
ATOM 1758 O O . VAL A 1 220 ? -0.843 6.197 6.370 1.00 98.12 220 VAL A O 1
ATOM 1761 N N . ILE A 1 221 ? -1.146 3.977 6.460 1.00 98.75 221 ILE A N 1
ATOM 1762 C CA . ILE A 1 221 ? -2.469 3.967 5.819 1.00 98.75 221 ILE A CA 1
ATOM 1763 C C . ILE A 1 221 ? -3.560 3.556 6.808 1.00 98.75 221 ILE A C 1
ATOM 1765 O O . ILE A 1 221 ? -3.356 2.656 7.623 1.00 98.75 221 ILE A O 1
ATOM 1769 N N . ILE A 1 222 ? -4.724 4.200 6.719 1.00 98.81 222 ILE A N 1
ATOM 1770 C CA . ILE A 1 222 ? -5.927 3.808 7.458 1.00 98.81 222 ILE A CA 1
ATOM 1771 C C . ILE A 1 222 ? -6.559 2.596 6.768 1.00 98.81 222 ILE A C 1
ATOM 1773 O O . ILE A 1 222 ? -6.936 2.681 5.601 1.00 98.81 222 ILE A O 1
ATOM 1777 N N . VAL A 1 223 ? -6.705 1.478 7.480 1.00 98.75 223 VAL A N 1
ATOM 1778 C CA . VAL A 1 223 ? -7.187 0.204 6.902 1.00 98.75 223 VAL A CA 1
ATOM 1779 C C . VAL A 1 223 ? -8.568 -0.223 7.380 1.00 98.75 223 VAL A C 1
ATOM 1781 O O . VAL A 1 223 ? -9.231 -1.010 6.709 1.00 98.75 223 VAL A O 1
ATOM 1784 N N . ASP A 1 224 ? -9.030 0.317 8.505 1.00 98.69 224 ASP A N 1
ATOM 1785 C CA . ASP A 1 224 ? -10.402 0.152 8.974 1.00 98.69 224 ASP A CA 1
ATOM 1786 C C . ASP A 1 224 ? -10.800 1.305 9.899 1.00 98.69 224 ASP A C 1
ATOM 1788 O O . ASP A 1 224 ? -9.935 1.979 10.461 1.00 98.69 224 ASP A O 1
ATOM 1792 N N . MET A 1 225 ? -12.105 1.531 10.054 1.00 98.38 225 MET A N 1
ATOM 1793 C CA . MET A 1 225 ? -12.659 2.608 10.872 1.00 98.38 225 MET A CA 1
ATOM 1794 C C . MET A 1 225 ? -13.999 2.240 11.509 1.00 98.38 225 MET A C 1
ATOM 1796 O O . MET A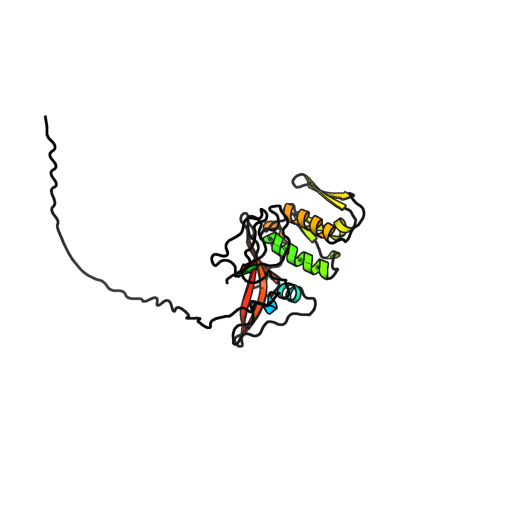 1 225 ? -14.811 1.508 10.932 1.00 98.38 225 MET A O 1
ATOM 1800 N N . ALA A 1 226 ? -14.263 2.840 12.666 1.00 98.19 226 ALA A N 1
ATOM 1801 C CA . ALA A 1 226 ? -15.552 2.812 13.344 1.00 98.19 226 ALA A CA 1
ATOM 1802 C C . ALA A 1 226 ? -15.899 4.194 13.916 1.00 98.19 226 ALA A C 1
ATOM 1804 O O . ALA A 1 226 ? -15.022 5.036 14.111 1.00 98.19 226 ALA A O 1
ATOM 1805 N N . VAL A 1 227 ? -17.184 4.426 14.169 1.00 97.62 227 VAL A N 1
ATOM 1806 C CA . VAL A 1 227 ? -17.725 5.686 14.687 1.00 97.62 227 VAL A CA 1
ATOM 1807 C C . VAL A 1 227 ? -18.747 5.409 15.789 1.00 97.62 227 VAL A C 1
ATOM 1809 O O . VAL A 1 227 ? -19.493 4.431 15.704 1.00 97.62 227 VAL A O 1
ATOM 1812 N N . ASN A 1 228 ? -18.776 6.234 16.833 1.00 97.31 228 ASN A N 1
ATOM 1813 C CA . ASN A 1 228 ? -19.768 6.131 17.907 1.00 97.31 228 ASN A CA 1
ATOM 1814 C C . ASN A 1 228 ? -20.937 7.122 17.724 1.00 97.31 228 ASN A C 1
ATOM 1816 O O . ASN A 1 228 ? -20.987 7.901 16.770 1.00 97.31 228 ASN A O 1
ATOM 1820 N N . GLY A 1 229 ? -21.893 7.103 18.659 1.00 95.94 229 GLY A N 1
ATOM 1821 C CA . GLY A 1 229 ? -23.058 7.999 18.642 1.00 95.94 229 GLY A CA 1
ATOM 1822 C C . GLY A 1 229 ? -22.737 9.494 18.803 1.00 95.94 229 GLY A C 1
ATOM 1823 O O . GLY A 1 229 ? -23.587 10.325 18.492 1.00 95.94 229 GLY A O 1
ATOM 1824 N N . GLU A 1 230 ? -21.526 9.838 19.247 1.00 96.19 230 GLU A N 1
ATOM 1825 C CA . GLU A 1 230 ? -21.029 11.215 19.394 1.00 96.19 230 GLU A CA 1
ATOM 1826 C C . GLU A 1 230 ? -20.226 11.683 18.167 1.00 96.19 230 GLU A C 1
ATOM 1828 O O . GLU A 1 230 ? -19.687 12.789 18.155 1.00 96.19 230 GLU A O 1
ATOM 1833 N N . ASN A 1 231 ? -20.191 10.867 17.105 1.00 93.12 231 ASN A N 1
ATOM 1834 C CA . ASN A 1 231 ? -19.403 11.088 15.892 1.00 93.12 231 ASN A CA 1
ATOM 1835 C C . ASN A 1 231 ? -17.879 11.085 16.137 1.00 93.12 231 ASN A C 1
ATOM 1837 O O . ASN A 1 231 ? -17.112 11.606 15.323 1.00 93.12 231 ASN A O 1
ATOM 1841 N N . GLU A 1 232 ? -17.423 10.468 17.229 1.00 95.25 232 GLU A N 1
ATOM 1842 C CA . GLU A 1 232 ? -16.006 10.189 17.449 1.00 95.25 232 GLU A CA 1
ATOM 1843 C C . GLU A 1 232 ? -15.582 9.014 16.569 1.00 95.25 232 GLU A C 1
ATOM 1845 O O . GLU A 1 232 ? -16.232 7.964 16.541 1.00 95.25 232 GLU A O 1
ATOM 1850 N N . LYS A 1 233 ? -14.489 9.201 15.827 1.00 95.81 233 LYS A N 1
ATOM 1851 C CA . LYS A 1 233 ? -13.935 8.204 14.910 1.00 95.81 233 LYS A CA 1
ATOM 1852 C C . LYS A 1 233 ? -12.741 7.508 15.558 1.00 95.81 233 LYS A C 1
ATOM 1854 O O . LYS A 1 233 ? -11.846 8.170 16.077 1.00 95.81 233 LYS A O 1
ATOM 1859 N N . ILE A 1 234 ? -12.688 6.189 15.423 1.00 96.62 234 ILE A N 1
ATOM 1860 C CA . ILE A 1 234 ? -11.503 5.368 15.699 1.00 96.62 234 ILE A CA 1
ATOM 1861 C C . ILE A 1 234 ? -11.089 4.633 14.431 1.00 96.62 234 ILE A C 1
ATOM 1863 O O . ILE A 1 234 ? -11.909 4.394 13.538 1.00 96.62 234 ILE A O 1
ATOM 1867 N N . PHE A 1 235 ? -9.813 4.277 14.342 1.00 97.75 235 PHE A N 1
ATOM 1868 C CA . PHE A 1 235 ? -9.247 3.697 13.135 1.00 97.75 235 PHE A CA 1
ATOM 1869 C C . PHE A 1 235 ? -8.072 2.766 13.425 1.00 97.75 235 PHE A C 1
ATOM 1871 O O . PHE A 1 235 ? -7.398 2.884 14.448 1.00 97.75 235 PHE A O 1
ATOM 1878 N N . LEU A 1 236 ? -7.833 1.850 12.488 1.00 98.44 236 LEU A N 1
ATOM 1879 C CA . LEU A 1 236 ? -6.662 0.981 12.459 1.00 98.44 236 LEU A CA 1
ATOM 1880 C C . LEU A 1 236 ? -5.656 1.507 11.442 1.00 98.44 236 LEU A C 1
ATOM 1882 O O . LEU A 1 236 ? -6.029 1.881 10.325 1.00 98.44 236 LEU A O 1
ATOM 1886 N N . LEU A 1 237 ? -4.379 1.482 11.817 1.00 98.69 237 LEU A N 1
ATOM 1887 C CA . LEU A 1 237 ? -3.274 1.871 10.951 1.00 98.69 237 LEU A CA 1
ATOM 1888 C C . LEU A 1 237 ? -2.458 0.659 10.513 1.00 98.69 237 LEU A C 1
ATOM 1890 O O . LEU A 1 237 ? -2.149 -0.220 11.318 1.00 98.69 237 LEU A O 1
ATOM 1894 N N . ALA A 1 238 ? -2.041 0.662 9.249 1.00 98.56 238 ALA A N 1
ATOM 1895 C CA . ALA A 1 238 ? -1.053 -0.272 8.735 1.00 98.56 238 ALA A CA 1
ATOM 1896 C C . ALA A 1 238 ? 0.195 0.452 8.224 1.00 98.56 238 ALA A C 1
ATOM 1898 O O . ALA A 1 238 ? 0.113 1.546 7.659 1.00 98.56 238 ALA A O 1
ATOM 1899 N N . GLN A 1 239 ? 1.358 -0.177 8.394 1.00 97.44 239 GLN A N 1
ATOM 1900 C CA . GLN A 1 239 ? 2.615 0.340 7.856 1.00 97.44 239 GLN A CA 1
ATOM 1901 C C . GLN A 1 239 ? 3.614 -0.764 7.508 1.00 97.44 239 GLN A C 1
ATOM 1903 O O . GLN A 1 239 ? 3.631 -1.828 8.126 1.00 97.44 239 GLN A O 1
ATOM 1908 N N . SER A 1 240 ? 4.520 -0.449 6.587 1.00 96.62 240 SER A N 1
ATOM 1909 C CA . SER A 1 240 ? 5.886 -0.983 6.596 1.00 96.62 240 SER A CA 1
ATOM 1910 C C . SER A 1 240 ? 6.845 0.113 7.092 1.00 96.62 240 SER A C 1
ATOM 1912 O O . SER A 1 240 ? 6.426 1.233 7.389 1.00 96.62 240 SER A O 1
ATOM 1914 N N . TYR A 1 241 ? 8.134 -0.189 7.218 1.00 94.19 241 TYR A N 1
ATOM 1915 C CA . TYR A 1 241 ? 9.149 0.769 7.644 1.00 94.19 241 TYR A CA 1
ATOM 1916 C C . TYR A 1 241 ? 10.501 0.488 6.969 1.00 94.19 241 TYR A C 1
ATOM 1918 O O . TYR A 1 241 ? 10.570 -0.311 6.039 1.00 94.19 241 TYR A O 1
ATOM 1926 N N . MET A 1 242 ? 11.559 1.190 7.386 1.00 91.88 242 MET A N 1
ATOM 1927 C CA . MET A 1 242 ? 12.921 1.017 6.872 1.00 91.88 242 MET A CA 1
ATOM 1928 C C . MET A 1 242 ? 13.819 0.349 7.931 1.00 91.88 242 MET A C 1
ATOM 1930 O O . MET A 1 242 ? 13.810 0.787 9.087 1.00 91.88 242 MET A O 1
ATOM 1934 N N . PRO A 1 243 ? 14.622 -0.671 7.581 1.00 94.75 243 PRO A N 1
ATOM 1935 C CA . PRO A 1 243 ? 14.647 -1.363 6.288 1.00 94.75 243 PRO A CA 1
ATOM 1936 C C . PRO A 1 243 ? 13.330 -2.101 6.006 1.00 94.75 243 PRO A C 1
ATOM 1938 O O . PRO A 1 243 ? 12.501 -2.249 6.913 1.00 94.75 243 PRO A O 1
ATOM 1941 N N . ALA A 1 244 ? 13.160 -2.560 4.767 1.00 96.75 244 ALA A N 1
ATOM 1942 C CA . ALA A 1 244 ? 11.967 -3.248 4.307 1.00 96.75 244 ALA A CA 1
ATOM 1943 C C . ALA A 1 244 ? 11.580 -4.415 5.219 1.00 96.75 244 ALA A C 1
ATOM 1945 O O . ALA A 1 244 ? 12.409 -5.187 5.717 1.00 96.75 244 ALA A O 1
ATOM 1946 N N . GLN A 1 245 ? 10.284 -4.514 5.464 1.00 96.94 245 GLN A N 1
ATOM 1947 C CA . GLN A 1 245 ? 9.701 -5.433 6.426 1.00 96.94 245 GLN A CA 1
ATOM 1948 C C . GLN A 1 245 ? 8.241 -5.676 6.091 1.00 96.94 245 GLN A C 1
ATOM 1950 O O . GLN A 1 245 ? 7.614 -4.885 5.395 1.00 96.94 245 GLN A O 1
ATOM 1955 N N . GLN A 1 246 ? 7.680 -6.764 6.601 1.00 97.88 246 GLN A N 1
ATOM 1956 C CA . GLN A 1 246 ? 6.288 -7.094 6.316 1.00 97.88 246 GLN A CA 1
ATOM 1957 C C . GLN A 1 246 ? 5.348 -6.008 6.836 1.00 97.88 246 GLN A C 1
ATOM 1959 O O . GLN A 1 246 ? 5.588 -5.435 7.902 1.00 97.88 246 GLN A O 1
ATOM 1964 N N . THR A 1 247 ? 4.275 -5.735 6.092 1.00 98.19 247 THR A N 1
ATOM 1965 C CA . THR A 1 247 ? 3.265 -4.758 6.508 1.00 98.19 247 THR A CA 1
ATOM 1966 C C . THR A 1 247 ? 2.591 -5.229 7.796 1.00 98.19 247 THR A C 1
ATOM 1968 O O . THR A 1 247 ? 2.221 -6.394 7.932 1.00 98.19 247 THR A O 1
ATOM 1971 N N . GLN A 1 248 ? 2.444 -4.322 8.750 1.00 98.12 248 GLN A N 1
ATOM 1972 C CA . GLN A 1 248 ? 1.998 -4.585 10.115 1.00 98.12 248 GLN A CA 1
ATOM 1973 C C . GLN A 1 248 ? 0.776 -3.732 10.453 1.00 98.12 248 GLN A C 1
ATOM 1975 O O . GLN A 1 248 ? 0.717 -2.584 10.016 1.00 98.12 248 GLN A O 1
ATOM 1980 N N . ILE A 1 249 ? -0.134 -4.260 11.275 1.00 98.50 249 ILE A N 1
ATOM 1981 C CA . ILE A 1 249 ? -1.175 -3.484 11.963 1.00 98.50 249 ILE A CA 1
ATOM 1982 C C . ILE A 1 249 ? -0.585 -2.911 13.246 1.00 98.50 249 ILE A C 1
ATOM 1984 O O . ILE A 1 249 ? -0.075 -3.658 14.085 1.00 98.50 249 ILE A O 1
ATOM 1988 N N . LEU A 1 250 ? -0.626 -1.591 13.378 1.00 97.81 250 LEU A N 1
ATOM 1989 C CA . LEU A 1 250 ? -0.025 -0.874 14.495 1.00 97.81 250 LEU A CA 1
ATOM 1990 C C . LEU A 1 250 ? -0.834 -1.014 15.781 1.00 97.81 250 LEU A C 1
ATOM 1992 O O . LEU A 1 250 ? -2.045 -1.206 15.758 1.00 97.81 250 LEU A O 1
ATOM 1996 N N . ILE A 1 251 ? -0.138 -0.881 16.908 1.00 95.12 251 ILE A N 1
ATOM 1997 C CA . ILE A 1 251 ? -0.768 -0.622 18.202 1.00 95.12 251 ILE A CA 1
ATOM 1998 C C . ILE A 1 251 ? -0.934 0.899 18.302 1.00 95.12 251 ILE A C 1
ATOM 2000 O O . ILE A 1 251 ? 0.070 1.616 18.325 1.00 95.12 251 ILE A O 1
ATOM 2004 N N . ASN A 1 252 ? -2.179 1.386 18.305 1.00 89.94 252 ASN A N 1
ATOM 2005 C CA . ASN A 1 252 ? -2.521 2.813 18.302 1.00 89.94 252 ASN A CA 1
ATOM 2006 C C . ASN A 1 252 ? -3.736 3.139 19.170 1.00 89.94 252 ASN A C 1
ATOM 2008 O O . ASN A 1 252 ? -4.525 2.214 19.455 1.00 89.94 252 ASN A O 1
#

Secondary structure (DSSP, 8-state):
----------------------------------------TT--BHHHHSPPPTTEEEPP--TTSHHHHHHT-BBPSTTPPEEBTTSPEEP-TTTEEEEB-----SSS---HHHHHHHHHHHHHHHTT-GGG-EEE-TTS-EEEHHHHHTTEEEEEETTEEEEEE-S-----HHHHHHHHHHHHHH--HHHHHHHSPP--GGG--TT-EEEE-STT-EEEEEEEEEEETT--EEEEEEE--SS-B--EEE--

Radius of gyration: 26.67 Å; chains: 1; bounding box: 84×48×84 Å

Sequence (252 aa):
MIISILVLITACNKKTSTEVNDSQDKKLVGIEVEENYTVNVDGTTIGERYPTPKDYARIEVQENSFGEFLRNQRLKPYGEKAFYYDGREKNSNGVYDSVLDVDIGDRDLHQCADAVMLLRAEYLYSQGLYDEINFHFVSGFNAEYKKWMEGYRIKVEGNNVSYYKATDPSDSYESFRSYMNMVMAYASTLSLEKELESVDINDMGIGHVFIIAGSPGHAVIIVDMAVNGENEKIFLLAQSYMPAQQTQILIN